Protein AF-K1ZJH2-F1 (afdb_monomer_lite)

Foldseek 3Di:
DFALEKEAEDAPPDDPDPDDVQFKDKDFPVCLVSQPDPWYKYWYFHDVVVVGDQWTWKIWTFDDRWDADPVDNRMTMTTTDPIWTQPATHHCADPVRHGLQPPPPFDDPVDSMTTGGPVSVVQRCQVSQTWAFFDEDPLLVVCVVPPDQPDLVSLVVLLVLVLVQLLFPDKDKDWAQDVPDDHDPLVPDPCSVDNDRDIDIKTLGQWDDPCCCRVQQSYFFDCPQQVQVVVLVVVCVVCVVVVNVVVSVVVLVVVCVVSVNDDRDNHTSCSVVSVVRNDQKDWDWWWHQVDQKIKTKIDGNVQCVDDDPDDDDSRNDIITIHIDGDPDDSPPRSTID

Radius of gyration: 23.6 Å; chains: 1; bounding box: 59×54×65 Å

pLDDT: mean 83.63, std 11.99, range [44.41, 97.31]

Secondary structure (DSSP, 8-state):
---EEEEEE--SS--SS---TTTEEEEEGGGGGGGSSSSEEEEEEE-GGGT--SEEEEEEEE-SPPEEPSS-TTEEEEE-EEEEEEEEEEESB-TTS-BTTTTSTT--TT-SEEEE-HHHHHHHHHHTTEEEE----TTHHHHHHH-----HHHHHHHHHHHHHHTT-S-EEEEEE--TTSPPPPGGG-S-TTS-S-EEEEEE-S----HHHIIIIITSTT-TTTHHHHHHHHHHHHHHHHTT-HHHHHHHHHHHHHHTTTPPP---SSTHHHHHHHH-SEEEEEEB-TT-SSEEEEEEETHHHH---SS---GGGSEEEEEEES-SS--GGGT-B-

Structure (mmCIF, N/CA/C/O backbone):
data_AF-K1ZJH2-F1
#
_entry.id   AF-K1ZJH2-F1
#
loop_
_atom_site.group_PDB
_atom_site.id
_atom_site.type_symbol
_atom_site.label_atom_id
_atom_site.label_alt_id
_atom_site.label_comp_id
_atom_site.label_asym_id
_atom_site.label_entity_id
_atom_site.label_seq_id
_atom_site.pdbx_PDB_ins_code
_atom_site.Cartn_x
_atom_site.Cartn_y
_atom_site.Cartn_z
_atom_site.occupancy
_atom_site.B_iso_or_equiv
_atom_site.auth_seq_id
_atom_site.auth_comp_id
_atom_site.auth_asym_id
_atom_site.auth_atom_id
_atom_site.pdbx_PDB_model_num
ATOM 1 N N . MET A 1 1 ? 2.493 16.138 -1.697 1.00 48.88 1 MET A N 1
ATOM 2 C CA . MET A 1 1 ? 3.735 16.604 -2.359 1.00 48.88 1 MET A CA 1
ATOM 3 C C . MET A 1 1 ? 3.940 15.775 -3.616 1.00 48.88 1 MET A C 1
ATOM 5 O O . MET A 1 1 ? 3.634 14.591 -3.584 1.00 48.88 1 MET A O 1
ATOM 9 N N . GLN A 1 2 ? 4.402 16.369 -4.715 1.00 69.62 2 GLN A N 1
ATOM 10 C CA . GLN A 1 2 ? 4.692 15.622 -5.943 1.00 69.62 2 GLN A CA 1
ATOM 11 C C . GLN A 1 2 ? 6.003 14.841 -5.748 1.00 69.62 2 GLN A C 1
ATOM 13 O O . GLN A 1 2 ? 7.045 15.455 -5.527 1.00 69.62 2 GLN A O 1
ATOM 18 N N . ARG A 1 3 ? 5.946 13.501 -5.757 1.00 86.44 3 ARG A N 1
ATOM 19 C CA . ARG A 1 3 ? 7.141 12.645 -5.629 1.00 86.44 3 ARG A CA 1
ATOM 20 C C . ARG A 1 3 ? 7.994 12.747 -6.898 1.00 86.44 3 ARG A C 1
ATOM 22 O O . ARG A 1 3 ? 7.449 12.766 -8.002 1.00 86.44 3 ARG A O 1
ATOM 29 N N . ASN A 1 4 ? 9.319 12.810 -6.746 1.00 90.44 4 ASN A N 1
ATOM 30 C CA . ASN A 1 4 ? 10.244 12.780 -7.879 1.00 90.44 4 ASN A CA 1
ATOM 31 C C . ASN A 1 4 ? 10.495 11.320 -8.283 1.00 90.44 4 ASN A C 1
ATOM 33 O O . ASN A 1 4 ? 11.302 10.633 -7.658 1.00 90.44 4 ASN A O 1
ATOM 37 N N . CYS A 1 5 ? 9.755 10.847 -9.286 1.00 94.00 5 CYS A N 1
ATOM 38 C CA . CYS A 1 5 ? 9.767 9.455 -9.726 1.00 94.00 5 CYS A CA 1
ATOM 39 C C . CYS A 1 5 ? 10.424 9.317 -11.104 1.00 94.00 5 CYS A C 1
ATOM 41 O O . CYS A 1 5 ? 10.034 10.005 -12.055 1.00 94.00 5 CYS A O 1
ATOM 43 N N . LEU A 1 6 ? 11.402 8.417 -11.211 1.00 95.12 6 LEU A N 1
ATOM 44 C CA . LEU A 1 6 ? 12.179 8.187 -12.427 1.00 95.12 6 LEU A CA 1
ATOM 45 C C . LEU A 1 6 ? 12.067 6.742 -12.930 1.00 95.12 6 LEU A C 1
ATOM 47 O O . LEU A 1 6 ? 11.860 5.804 -12.165 1.00 95.12 6 LEU A O 1
ATOM 51 N N . VAL A 1 7 ? 12.283 6.560 -14.227 1.00 95.81 7 VAL A N 1
ATOM 52 C CA . VAL A 1 7 ? 12.663 5.279 -14.823 1.00 95.81 7 VAL A CA 1
ATOM 53 C C . VAL A 1 7 ? 14.127 5.362 -15.214 1.00 95.81 7 VAL A C 1
ATOM 55 O O . VAL A 1 7 ? 14.519 6.287 -15.932 1.00 95.81 7 VAL A O 1
ATOM 58 N N . LEU A 1 8 ? 14.917 4.400 -14.743 1.00 94.50 8 LEU A N 1
ATOM 59 C CA . LEU A 1 8 ? 16.335 4.264 -15.059 1.00 94.50 8 LEU A CA 1
ATOM 60 C C . LEU A 1 8 ? 16.514 3.078 -16.002 1.00 94.50 8 LEU A C 1
ATOM 62 O O . LEU A 1 8 ? 16.127 1.954 -15.694 1.00 94.50 8 LEU A O 1
ATOM 66 N N . THR A 1 9 ? 17.072 3.328 -17.177 1.00 92.69 9 THR A N 1
ATOM 67 C CA . THR A 1 9 ? 17.339 2.271 -18.155 1.00 92.69 9 THR A CA 1
ATOM 68 C C . THR A 1 9 ? 18.609 1.545 -17.750 1.00 92.69 9 THR A C 1
ATOM 70 O O . THR A 1 9 ? 19.644 2.193 -17.612 1.00 92.69 9 THR A O 1
ATOM 73 N N . GLN A 1 10 ? 18.513 0.232 -17.558 1.00 88.31 10 GLN A N 1
ATOM 74 C CA . GLN A 1 10 ? 19.593 -0.626 -17.086 1.00 88.31 10 GLN A CA 1
ATOM 75 C C . GLN A 1 10 ? 19.411 -2.030 -17.664 1.00 88.31 10 GLN A C 1
ATOM 77 O O . GLN A 1 10 ? 18.399 -2.674 -17.401 1.00 88.31 10 GLN A O 1
ATOM 82 N N . SER A 1 11 ? 20.394 -2.522 -18.416 1.00 82.50 11 SER A N 1
ATOM 83 C CA . SER A 1 11 ? 20.392 -3.910 -18.894 1.00 82.50 11 SER A CA 1
ATOM 84 C C . SER A 1 11 ? 20.713 -4.876 -17.751 1.00 82.50 11 SER A C 1
ATOM 86 O O . SER A 1 11 ? 21.608 -4.593 -16.949 1.00 82.50 11 SER A O 1
ATOM 88 N N . ARG A 1 12 ? 20.036 -6.031 -17.702 1.00 74.38 12 ARG A N 1
ATOM 89 C CA . ARG A 1 12 ? 20.306 -7.078 -16.693 1.00 74.38 12 ARG A CA 1
ATOM 90 C C . ARG A 1 12 ? 21.543 -7.926 -16.994 1.00 74.38 12 ARG A C 1
ATOM 92 O O . ARG A 1 12 ? 22.237 -8.309 -16.060 1.00 74.38 12 ARG A O 1
ATOM 99 N N . GLU A 1 13 ? 21.820 -8.198 -18.269 1.00 59.91 13 GLU A N 1
ATOM 100 C CA . GLU A 1 13 ? 22.864 -9.159 -18.666 1.00 59.91 13 GLU A CA 1
ATOM 101 C C . GLU A 1 13 ? 24.062 -8.535 -19.398 1.00 59.91 13 GLU A C 1
ATOM 103 O O . GLU A 1 13 ? 25.106 -9.168 -19.474 1.00 59.91 13 GLU A O 1
ATOM 108 N N . ASN A 1 14 ? 23.965 -7.291 -19.884 1.00 51.06 14 ASN A N 1
ATOM 109 C CA . ASN A 1 14 ? 25.056 -6.604 -20.590 1.00 51.06 14 ASN A CA 1
ATOM 110 C C . ASN A 1 14 ? 24.967 -5.084 -20.409 1.00 51.06 14 ASN A C 1
ATOM 112 O O . ASN A 1 14 ? 24.236 -4.401 -21.130 1.00 51.06 14 ASN A O 1
ATOM 116 N N . SER A 1 15 ? 25.714 -4.546 -19.448 1.00 51.91 15 SER A N 1
ATOM 117 C CA . SER A 1 15 ? 25.912 -3.103 -19.310 1.00 51.91 15 SER A CA 1
ATOM 118 C C . SER A 1 15 ? 27.305 -2.732 -19.820 1.00 51.91 15 SER A C 1
ATOM 120 O O . SER A 1 15 ? 28.298 -3.222 -19.292 1.00 51.91 15 SER A O 1
ATOM 122 N N . GLU A 1 16 ? 27.391 -1.853 -20.827 1.00 45.62 16 GLU A N 1
ATOM 123 C CA . GLU A 1 16 ? 28.655 -1.201 -21.231 1.00 45.62 16 GLU A CA 1
ATOM 124 C C . GLU A 1 16 ? 29.164 -0.212 -20.163 1.00 45.62 16 GLU A C 1
ATOM 126 O O . GLU A 1 16 ? 30.312 0.230 -20.197 1.00 45.62 16 GLU A O 1
ATOM 131 N N . TYR A 1 17 ? 28.312 0.122 -19.192 1.00 51.3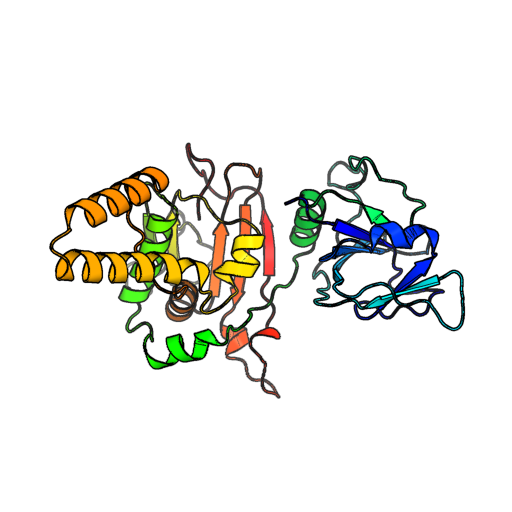4 17 TYR A N 1
ATOM 132 C CA . TYR A 1 17 ? 28.621 0.978 -18.059 1.00 51.34 17 TYR A CA 1
ATOM 133 C C . TYR A 1 17 ? 28.935 0.158 -16.808 1.00 51.34 17 TYR A C 1
ATOM 135 O O . TYR A 1 17 ? 28.421 -0.946 -16.621 1.00 51.34 17 TYR A O 1
ATOM 143 N N . ASN A 1 18 ? 29.759 0.727 -15.925 1.00 52.59 18 ASN A N 1
ATOM 144 C CA . ASN A 1 18 ? 30.205 0.121 -14.668 1.00 52.59 18 ASN A CA 1
ATOM 145 C C . ASN A 1 18 ? 29.098 0.168 -13.589 1.00 52.59 18 ASN A C 1
ATOM 147 O O . ASN A 1 18 ? 29.313 0.635 -12.469 1.00 52.59 18 ASN A O 1
ATOM 151 N N . ASP A 1 19 ? 27.893 -0.249 -13.971 1.00 59.72 19 ASP A N 1
ATOM 152 C CA . ASP A 1 19 ? 26.688 -0.213 -13.160 1.00 59.72 19 ASP A CA 1
ATOM 153 C C . ASP A 1 19 ? 26.592 -1.473 -12.313 1.00 59.72 19 ASP A C 1
ATOM 155 O O . ASP A 1 19 ? 26.525 -2.600 -12.805 1.00 59.72 19 ASP A O 1
ATOM 159 N N . PHE A 1 20 ? 26.551 -1.266 -11.003 1.00 70.50 20 PHE A N 1
ATOM 160 C CA . PHE A 1 20 ? 26.239 -2.319 -10.054 1.00 70.50 20 PHE A CA 1
ATOM 161 C C . PHE A 1 20 ? 24.763 -2.190 -9.719 1.00 70.50 20 PHE A C 1
ATOM 163 O O . PHE A 1 20 ? 24.390 -1.328 -8.918 1.00 70.50 20 PHE A O 1
ATOM 170 N N . VAL A 1 21 ? 23.934 -3.038 -10.338 1.00 80.56 21 VAL A N 1
ATOM 171 C CA . VAL A 1 21 ? 22.486 -3.074 -10.095 1.00 80.56 21 VAL A CA 1
ATOM 172 C C . VAL A 1 21 ? 22.221 -3.058 -8.589 1.00 80.56 21 VAL A C 1
ATOM 174 O O . VAL A 1 21 ? 22.746 -3.871 -7.829 1.00 80.56 21 VAL A O 1
ATOM 177 N N . GLY A 1 22 ? 21.430 -2.078 -8.158 1.00 81.25 22 GLY A N 1
ATOM 178 C CA . GLY A 1 22 ? 21.075 -1.885 -6.753 1.00 81.25 22 GLY A CA 1
ATOM 179 C C . GLY A 1 22 ? 22.123 -1.196 -5.871 1.00 81.25 22 GLY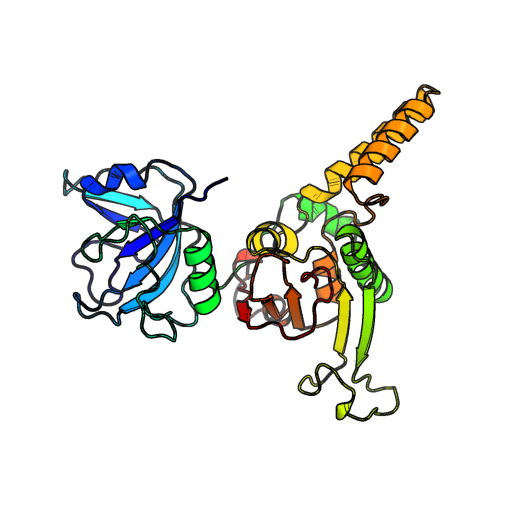 A C 1
ATOM 180 O O . GLY A 1 22 ? 21.860 -1.045 -4.683 1.00 81.25 22 GLY A O 1
ATOM 181 N N . ARG A 1 23 ? 23.273 -0.760 -6.410 1.00 86.38 23 ARG A N 1
ATOM 182 C CA . ARG A 1 23 ? 24.317 -0.027 -5.658 1.00 86.38 23 ARG A CA 1
ATOM 183 C C . ARG A 1 23 ? 24.677 1.315 -6.285 1.00 86.38 23 ARG A C 1
ATOM 185 O O . ARG A 1 23 ? 24.672 2.324 -5.591 1.00 86.38 23 ARG A O 1
ATOM 192 N N . PHE A 1 24 ? 24.960 1.344 -7.584 1.00 88.50 24 PHE A N 1
ATOM 193 C CA . PHE A 1 24 ? 25.302 2.573 -8.299 1.00 88.50 24 PHE A CA 1
ATOM 194 C C . PHE A 1 24 ? 24.612 2.607 -9.653 1.00 88.50 24 PHE A C 1
ATOM 196 O O . PHE A 1 24 ? 24.476 1.570 -10.298 1.00 88.50 24 PHE A O 1
ATOM 203 N N . TYR A 1 25 ? 24.213 3.805 -10.069 1.00 91.06 25 TYR A N 1
ATOM 204 C CA . TYR A 1 25 ? 23.715 4.065 -11.414 1.00 91.06 25 TYR A CA 1
ATOM 205 C C . TYR A 1 25 ? 24.540 5.167 -12.074 1.00 91.06 25 TYR A C 1
ATOM 207 O O . TYR A 1 25 ? 24.686 6.258 -11.513 1.00 91.06 25 TYR A O 1
ATOM 215 N N . HIS A 1 26 ? 25.080 4.875 -13.250 1.00 90.75 26 HIS A N 1
ATOM 216 C CA . HIS A 1 26 ? 25.903 5.757 -14.058 1.00 90.75 26 HIS A CA 1
ATOM 217 C C . HIS A 1 26 ? 25.078 6.426 -15.156 1.00 90.75 26 HIS A C 1
ATOM 219 O O . HIS A 1 26 ? 24.284 5.786 -15.843 1.00 90.75 26 HIS A O 1
ATOM 225 N N . PHE A 1 27 ? 25.261 7.731 -15.354 1.00 91.31 27 PHE A N 1
ATOM 226 C CA . PHE A 1 27 ? 24.508 8.459 -16.371 1.00 91.31 27 PHE A CA 1
ATOM 227 C C . PHE A 1 27 ? 25.258 9.682 -16.929 1.00 91.31 27 PHE A C 1
ATOM 229 O O . PHE A 1 27 ? 26.057 10.298 -16.220 1.00 91.31 27 PHE A O 1
ATOM 236 N N . PRO A 1 28 ? 24.974 10.082 -18.186 1.00 91.56 28 PRO A N 1
ATOM 237 C CA . PRO A 1 28 ? 25.542 11.290 -18.786 1.00 91.56 28 PRO A CA 1
ATOM 238 C C . PRO A 1 28 ? 25.073 12.594 -18.122 1.00 91.56 28 PRO A C 1
ATOM 240 O O . PRO A 1 28 ? 23.916 12.716 -17.704 1.00 91.56 28 PRO A O 1
ATOM 243 N N . ASP A 1 29 ? 25.936 13.608 -18.128 1.00 91.31 29 ASP A N 1
ATOM 244 C CA . ASP A 1 29 ? 25.732 14.949 -17.560 1.00 91.31 29 ASP A CA 1
ATOM 245 C C . ASP A 1 29 ? 24.379 15.602 -17.892 1.00 91.31 29 ASP A C 1
ATOM 247 O O . ASP A 1 29 ? 23.770 16.241 -17.033 1.00 91.31 29 ASP A O 1
ATOM 251 N N . LYS A 1 30 ? 23.846 15.381 -19.097 1.00 92.25 30 LYS A N 1
ATOM 252 C CA . LYS A 1 30 ? 22.558 15.920 -19.551 1.00 92.25 30 LYS A CA 1
ATOM 253 C C . LYS A 1 30 ? 21.382 15.560 -18.637 1.00 92.25 30 LYS A C 1
ATOM 255 O O . LYS A 1 30 ? 20.380 16.274 -18.631 1.00 92.25 30 LYS A O 1
ATOM 260 N N . TYR A 1 31 ? 21.479 14.481 -17.854 1.00 92.44 31 TYR A N 1
ATOM 261 C CA . TYR A 1 31 ? 20.429 14.071 -16.916 1.00 92.44 31 TYR A CA 1
ATOM 262 C C . TYR A 1 31 ? 20.613 14.609 -15.496 1.00 92.44 31 TYR A C 1
ATOM 264 O O . TYR A 1 31 ? 19.703 14.447 -14.683 1.00 92.44 31 TYR A O 1
ATOM 272 N N . ILE A 1 32 ? 21.713 15.305 -15.184 1.00 90.62 32 ILE A N 1
ATOM 273 C CA . ILE A 1 32 ? 22.016 15.788 -13.825 1.00 90.62 32 ILE A CA 1
ATOM 274 C C . ILE A 1 32 ? 20.873 16.604 -13.211 1.00 90.62 32 ILE A C 1
ATOM 276 O O . ILE A 1 32 ? 20.610 16.515 -12.016 1.00 90.62 32 ILE A O 1
ATOM 280 N N . GLY A 1 33 ? 20.136 17.364 -14.030 1.00 89.06 33 GLY A N 1
ATOM 281 C CA . GLY A 1 33 ? 18.986 18.151 -13.584 1.00 89.06 33 GLY A CA 1
ATOM 282 C C . GLY A 1 33 ? 17.834 17.315 -13.015 1.00 89.06 33 GLY A C 1
ATOM 283 O O . GLY A 1 33 ? 17.079 17.821 -12.188 1.00 89.06 33 GLY A O 1
ATOM 284 N N . GLN A 1 34 ? 17.700 16.046 -13.413 1.00 89.69 34 GLN A N 1
ATOM 285 C CA . GLN A 1 34 ? 16.668 15.139 -12.897 1.00 89.69 34 GLN A CA 1
ATOM 286 C C . GLN A 1 34 ? 17.015 14.587 -11.503 1.00 89.69 34 GLN A C 1
ATOM 288 O O . GLN A 1 34 ? 16.107 14.212 -10.762 1.00 89.69 34 GLN A O 1
ATOM 293 N N . PHE A 1 35 ? 18.297 14.631 -11.118 1.00 89.56 35 PHE A N 1
ATOM 294 C CA . PHE A 1 35 ? 18.808 14.108 -9.849 1.00 89.56 35 PHE A CA 1
ATOM 295 C C . PHE A 1 35 ? 19.008 15.168 -8.748 1.00 89.56 35 PHE A C 1
ATOM 297 O O . PHE A 1 35 ? 19.613 14.884 -7.722 1.00 89.56 35 PHE A O 1
ATOM 304 N N . LYS A 1 36 ? 18.516 16.401 -8.936 1.00 81.50 36 LYS A N 1
ATOM 305 C CA . LYS A 1 36 ? 18.709 17.503 -7.968 1.00 81.50 36 LYS A CA 1
ATOM 306 C C . LYS A 1 36 ? 17.703 17.535 -6.811 1.00 81.50 36 LYS A C 1
ATOM 308 O O . LYS A 1 36 ? 17.970 18.191 -5.811 1.00 81.50 36 LYS A O 1
ATOM 313 N N . ASN A 1 37 ? 16.550 16.882 -6.955 1.00 78.00 37 ASN A N 1
ATOM 314 C CA . ASN A 1 37 ? 15.442 16.988 -6.002 1.00 78.00 37 ASN A CA 1
ATOM 315 C C . ASN A 1 37 ? 15.255 15.669 -5.254 1.00 78.00 37 ASN A C 1
ATOM 317 O O . ASN A 1 37 ? 14.647 14.744 -5.792 1.00 78.00 37 ASN A O 1
ATOM 321 N N . GLU A 1 38 ? 15.766 15.604 -4.028 1.00 76.88 38 GLU A N 1
ATOM 322 C CA . GLU A 1 38 ? 15.658 14.443 -3.147 1.00 76.88 38 GLU A CA 1
ATOM 323 C C . GLU A 1 38 ? 14.428 14.510 -2.224 1.00 76.88 38 GLU A C 1
ATOM 325 O O . GLU A 1 38 ? 13.983 15.605 -1.865 1.00 76.88 38 GLU A O 1
ATOM 330 N N . PRO A 1 39 ? 13.898 13.355 -1.779 1.00 84.94 39 PRO A N 1
ATOM 331 C CA . PRO A 1 39 ? 14.286 12.001 -2.182 1.00 84.94 39 PRO A CA 1
ATOM 332 C C . PRO A 1 39 ? 13.763 11.645 -3.581 1.00 84.94 39 PRO A C 1
ATOM 334 O O . PRO A 1 39 ? 12.676 12.067 -3.978 1.00 84.94 39 PRO A O 1
ATOM 337 N N . ILE A 1 40 ? 14.535 10.840 -4.311 1.00 93.19 40 ILE A N 1
ATOM 338 C CA . ILE A 1 40 ? 14.151 10.323 -5.629 1.00 93.19 40 ILE A CA 1
ATOM 339 C C . ILE A 1 40 ? 13.770 8.863 -5.482 1.00 93.19 40 ILE A C 1
ATOM 341 O O . ILE A 1 40 ? 14.483 8.090 -4.842 1.00 93.19 40 ILE A O 1
ATOM 345 N N . GLU A 1 41 ? 12.665 8.489 -6.106 1.00 95.06 41 GLU A N 1
ATOM 346 C CA . GLU A 1 41 ? 12.250 7.103 -6.259 1.00 95.06 41 GLU A CA 1
ATOM 347 C C . GLU A 1 41 ? 12.406 6.698 -7.716 1.00 95.06 41 GLU A C 1
ATOM 349 O O . GLU A 1 41 ? 12.164 7.505 -8.616 1.00 95.06 41 GLU A O 1
ATOM 354 N N . PHE A 1 42 ? 12.795 5.456 -7.970 1.00 95.88 42 PHE A N 1
ATOM 355 C CA . PHE A 1 42 ? 12.918 4.987 -9.337 1.00 95.88 42 PHE A CA 1
ATOM 356 C C . PHE A 1 42 ? 12.524 3.528 -9.511 1.00 95.88 42 PHE A C 1
ATOM 358 O O . PHE A 1 42 ? 12.509 2.753 -8.554 1.00 95.88 42 PHE A O 1
ATOM 365 N N . ILE A 1 43 ? 12.252 3.170 -10.763 1.00 96.69 43 ILE A N 1
ATOM 366 C CA . ILE A 1 43 ? 12.177 1.788 -11.233 1.00 96.69 43 ILE A CA 1
ATOM 367 C C . ILE A 1 43 ? 13.213 1.554 -12.330 1.00 96.69 43 ILE A C 1
ATOM 369 O O . ILE A 1 43 ? 13.449 2.430 -13.167 1.00 96.69 43 ILE A O 1
ATOM 373 N N . TYR A 1 44 ? 13.847 0.385 -12.326 1.00 95.75 44 TYR A N 1
ATOM 374 C CA . TYR A 1 44 ? 14.708 -0.015 -13.432 1.00 95.75 44 TYR A CA 1
ATOM 375 C C . TYR A 1 44 ? 13.891 -0.557 -14.596 1.00 95.75 44 TYR A C 1
ATOM 377 O O . TYR A 1 44 ? 12.896 -1.246 -14.383 1.00 95.75 44 TYR A O 1
ATOM 385 N N . TYR A 1 45 ? 14.353 -0.281 -15.812 1.00 94.88 45 TYR A N 1
ATOM 386 C CA . TYR A 1 45 ? 13.810 -0.793 -17.064 1.00 94.88 45 TYR A CA 1
ATOM 387 C C . TYR A 1 45 ? 14.909 -1.461 -17.895 1.00 94.88 45 TYR A C 1
ATOM 389 O O . TYR A 1 45 ? 15.913 -0.819 -18.206 1.00 94.88 45 TYR A O 1
ATOM 397 N N . ASP A 1 46 ? 14.683 -2.714 -18.284 1.00 92.38 46 ASP A N 1
ATOM 398 C CA . ASP A 1 46 ? 15.550 -3.525 -19.139 1.00 92.38 46 ASP A CA 1
ATOM 399 C C . ASP A 1 46 ? 15.107 -3.404 -20.611 1.00 92.38 46 ASP A C 1
ATOM 401 O O . ASP A 1 46 ? 14.063 -3.950 -20.989 1.00 92.38 46 ASP A O 1
ATOM 405 N N . PRO A 1 47 ? 15.825 -2.641 -21.456 1.00 89.44 47 PRO A N 1
ATOM 406 C CA . PRO A 1 47 ? 15.345 -2.264 -22.781 1.00 89.44 47 PRO A CA 1
ATOM 407 C C . PRO A 1 47 ? 15.542 -3.363 -23.835 1.00 89.44 47 PRO A C 1
ATOM 409 O O . PRO A 1 47 ? 16.641 -3.879 -24.023 1.00 89.44 47 PRO A O 1
ATOM 412 N N . ILE A 1 48 ? 14.517 -3.584 -24.669 1.00 85.25 48 ILE A N 1
ATOM 413 C CA . ILE A 1 48 ? 14.581 -4.519 -25.816 1.00 85.25 48 ILE A CA 1
ATOM 414 C C . ILE A 1 48 ? 15.736 -4.193 -26.773 1.00 85.25 48 ILE A C 1
ATOM 416 O O . ILE A 1 48 ? 16.411 -5.079 -27.288 1.00 85.25 48 ILE A O 1
ATOM 420 N N . LYS A 1 49 ? 15.993 -2.900 -27.009 1.00 76.75 49 LYS A N 1
ATOM 421 C CA . LYS A 1 49 ? 17.017 -2.441 -27.963 1.00 76.75 49 LYS A CA 1
ATOM 422 C C . LYS A 1 49 ? 18.443 -2.844 -27.582 1.00 76.75 49 LYS A C 1
ATOM 424 O O . LYS A 1 49 ? 19.285 -2.896 -28.469 1.00 76.75 49 LYS A O 1
ATOM 429 N N . SER A 1 50 ? 18.692 -3.126 -26.306 1.00 71.12 50 SER A N 1
ATOM 430 C CA . SER A 1 50 ? 19.995 -3.578 -25.808 1.00 71.12 50 SER A CA 1
ATOM 431 C C . SER A 1 50 ? 20.041 -5.097 -25.601 1.00 71.12 50 SER A C 1
ATOM 433 O O . SER A 1 50 ? 20.901 -5.585 -24.878 1.00 71.12 50 SER A O 1
ATOM 435 N N . GLY A 1 51 ? 19.102 -5.842 -26.203 1.00 71.19 51 GLY A N 1
ATOM 436 C CA . GLY A 1 51 ? 18.966 -7.291 -26.030 1.00 71.19 51 GLY A CA 1
ATOM 437 C C . GLY A 1 51 ? 18.179 -7.715 -24.786 1.00 71.19 51 GLY A C 1
ATOM 438 O O . GLY A 1 51 ? 18.139 -8.903 -24.490 1.00 71.19 51 GLY A O 1
ATOM 439 N N . GLY A 1 52 ? 17.565 -6.770 -24.064 1.00 78.44 52 GLY A N 1
ATOM 440 C CA . GLY A 1 52 ? 16.742 -7.041 -22.884 1.00 78.44 52 GLY A CA 1
ATOM 441 C C . GLY A 1 52 ? 15.314 -7.493 -23.209 1.00 78.44 52 GLY A C 1
ATOM 442 O O . GLY A 1 52 ? 14.891 -7.545 -24.364 1.00 78.44 52 GLY A O 1
ATOM 443 N N . GLU A 1 53 ? 14.526 -7.771 -22.171 1.00 85.75 53 GLU A N 1
ATOM 444 C CA . GLU A 1 53 ? 13.166 -8.325 -22.330 1.00 85.75 53 GLU A CA 1
ATOM 445 C C . GLU A 1 53 ? 12.063 -7.256 -22.440 1.00 85.75 53 GLU A C 1
ATOM 447 O O . GLU A 1 53 ? 10.900 -7.578 -22.676 1.00 85.75 53 GLU A O 1
ATOM 452 N N . GLY A 1 54 ? 12.394 -5.970 -22.280 1.00 92.12 54 GLY A N 1
ATOM 453 C CA . GLY A 1 54 ? 11.386 -4.909 -22.236 1.00 92.12 54 GLY A CA 1
ATOM 454 C C . GLY A 1 54 ? 10.580 -4.944 -20.943 1.00 92.12 54 GLY A C 1
ATOM 455 O O . GLY A 1 54 ? 9.355 -4.844 -20.967 1.00 92.12 54 GLY A O 1
ATOM 456 N N . VAL A 1 55 ? 11.250 -5.096 -19.804 1.00 94.75 55 VAL A N 1
ATOM 457 C CA . VAL A 1 55 ? 10.586 -5.269 -18.506 1.00 94.75 55 VAL A CA 1
ATOM 458 C C . VAL A 1 55 ? 11.120 -4.303 -17.462 1.00 94.75 55 VAL A C 1
ATOM 460 O O . VAL A 1 55 ? 12.301 -3.961 -17.452 1.00 94.75 55 VAL A O 1
ATOM 463 N N . TYR A 1 56 ? 10.254 -3.870 -16.554 1.00 96.25 56 TYR A N 1
ATOM 464 C CA . TYR A 1 56 ? 10.666 -3.280 -15.290 1.00 96.25 56 TYR A CA 1
ATOM 465 C C . TYR A 1 56 ? 11.002 -4.393 -14.304 1.00 96.25 56 TYR A C 1
ATOM 467 O O . TYR A 1 56 ? 10.275 -5.381 -14.234 1.00 96.25 56 TYR A O 1
ATOM 475 N N . PHE A 1 57 ? 12.083 -4.257 -13.539 1.00 94.62 57 PHE A N 1
ATOM 476 C CA . PHE A 1 57 ? 12.589 -5.386 -12.739 1.00 94.62 57 PHE A CA 1
ATOM 477 C C . PHE A 1 57 ? 12.999 -5.042 -11.306 1.00 94.62 57 PHE A C 1
ATOM 479 O O . PHE A 1 57 ? 13.423 -5.919 -10.553 1.00 94.62 57 PHE A O 1
ATOM 486 N N . GLY A 1 58 ? 12.877 -3.786 -10.893 1.00 94.06 58 GLY A N 1
ATOM 487 C CA . GLY A 1 58 ? 13.182 -3.418 -9.521 1.00 94.06 58 GLY A CA 1
ATOM 488 C C . GLY A 1 58 ? 12.889 -1.964 -9.224 1.00 94.06 58 GLY A C 1
ATOM 489 O O . GLY A 1 58 ? 12.832 -1.130 -10.123 1.00 94.06 58 GLY A O 1
ATOM 490 N N . TYR A 1 59 ? 12.733 -1.682 -7.940 1.00 95.88 59 TYR A N 1
ATOM 491 C CA . TYR A 1 59 ? 12.520 -0.362 -7.370 1.00 95.88 59 TYR A CA 1
ATOM 492 C C . TYR A 1 59 ? 13.736 0.059 -6.548 1.00 95.88 59 TYR A C 1
ATOM 494 O O . TYR A 1 59 ? 14.384 -0.781 -5.930 1.00 95.88 59 TYR A O 1
ATOM 502 N N . GLY A 1 60 ? 14.021 1.354 -6.470 1.00 94.19 60 GLY A N 1
ATOM 503 C CA . GLY A 1 60 ? 15.035 1.877 -5.562 1.00 94.19 60 GLY A CA 1
ATOM 504 C C . GLY A 1 60 ? 14.833 3.345 -5.219 1.00 94.19 60 GLY A C 1
ATOM 505 O O . GLY A 1 60 ? 13.925 4.016 -5.718 1.00 94.19 60 GLY A O 1
ATOM 506 N N . LYS A 1 61 ? 15.698 3.846 -4.338 1.00 93.69 61 LYS A N 1
ATOM 507 C CA . LYS A 1 61 ? 15.735 5.248 -3.924 1.00 93.69 61 LYS A CA 1
ATOM 508 C C . LYS A 1 61 ? 17.122 5.836 -4.115 1.00 93.69 61 LYS A C 1
ATOM 510 O O . LYS A 1 61 ? 18.122 5.128 -4.048 1.00 93.69 61 LYS A O 1
ATOM 515 N N . ILE A 1 62 ? 17.172 7.149 -4.300 1.00 92.94 62 ILE A N 1
ATOM 516 C CA . ILE A 1 62 ? 18.408 7.933 -4.314 1.00 92.94 62 ILE A CA 1
ATOM 517 C C . ILE A 1 62 ? 18.241 9.084 -3.315 1.00 92.94 62 ILE A C 1
ATOM 519 O O . ILE A 1 62 ? 17.214 9.771 -3.298 1.00 92.94 62 ILE A O 1
ATOM 523 N N . LYS A 1 63 ? 19.244 9.242 -2.448 1.00 84.50 63 LYS A N 1
ATOM 524 C CA . LYS A 1 63 ? 19.317 10.246 -1.365 1.00 84.50 63 LYS A CA 1
ATOM 525 C C . LYS A 1 63 ? 20.645 11.006 -1.327 1.00 84.50 63 LYS A C 1
ATOM 527 O O . LYS A 1 63 ? 20.882 11.755 -0.388 1.00 84.50 63 LYS A O 1
ATOM 532 N N . ALA A 1 64 ? 21.548 10.706 -2.249 1.00 80.94 64 ALA A N 1
ATOM 533 C CA . ALA A 1 64 ? 22.823 11.384 -2.329 1.00 80.94 64 ALA A CA 1
ATOM 534 C C . ALA A 1 64 ? 22.903 12.120 -3.660 1.00 80.94 64 ALA A C 1
ATOM 536 O O . ALA A 1 64 ? 22.502 11.591 -4.705 1.00 80.94 64 ALA A O 1
ATOM 537 N N . LEU A 1 65 ? 23.483 13.318 -3.609 1.00 85.88 65 LEU A N 1
ATOM 538 C CA . LEU A 1 65 ? 23.746 14.105 -4.799 1.00 85.88 65 LEU A CA 1
ATOM 539 C C . LEU A 1 65 ? 24.665 13.331 -5.757 1.00 85.88 65 LEU A C 1
ATOM 541 O O . LEU A 1 65 ? 25.587 12.641 -5.306 1.00 85.88 65 LEU A O 1
ATOM 545 N N . PRO A 1 66 ? 24.469 13.480 -7.080 1.00 89.62 66 PRO A N 1
ATOM 546 C CA . PRO A 1 66 ? 25.336 12.854 -8.063 1.00 89.62 66 PRO A CA 1
ATOM 547 C C . PRO A 1 66 ? 26.810 13.200 -7.853 1.00 89.62 66 PRO A C 1
ATOM 549 O O . PRO A 1 66 ? 27.184 14.370 -7.747 1.00 89.62 66 PRO A O 1
ATOM 552 N N . THR A 1 67 ? 27.660 12.180 -7.866 1.00 90.31 67 THR A N 1
ATOM 553 C CA . THR A 1 67 ? 29.116 12.323 -7.830 1.00 90.31 67 THR A CA 1
ATOM 554 C C . THR A 1 67 ? 29.661 12.248 -9.247 1.00 90.31 67 THR A C 1
ATOM 556 O O . THR A 1 67 ? 29.309 11.349 -10.002 1.00 90.31 67 THR A O 1
ATOM 559 N N . LYS A 1 68 ? 30.519 13.194 -9.630 1.00 91.06 68 LYS A N 1
ATOM 560 C CA . LYS A 1 68 ? 31.125 13.213 -10.966 1.00 91.06 68 LYS A CA 1
ATOM 561 C C . LYS A 1 68 ? 32.070 12.022 -11.153 1.00 91.06 68 LYS A C 1
ATOM 563 O O . LYS A 1 68 ? 32.863 11.741 -10.250 1.00 91.06 68 LYS A O 1
ATOM 568 N N . ASP A 1 69 ? 32.016 11.355 -12.306 1.00 88.62 69 ASP A N 1
ATOM 569 C CA . ASP A 1 69 ? 32.977 10.298 -12.619 1.00 88.62 69 ASP A CA 1
ATOM 570 C C . ASP A 1 69 ? 34.384 10.900 -12.796 1.00 88.62 69 ASP A C 1
ATOM 572 O O . ASP A 1 69 ? 34.598 11.908 -13.474 1.00 88.62 69 ASP A O 1
ATOM 576 N N . LYS A 1 70 ? 35.360 10.287 -12.120 1.00 87.19 70 LYS A N 1
ATOM 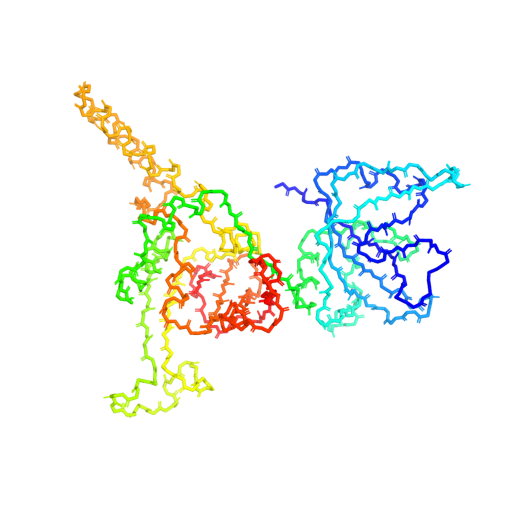577 C CA . LYS A 1 70 ? 36.773 10.672 -12.176 1.00 87.19 70 LYS A CA 1
ATOM 578 C C . LYS A 1 70 ? 37.442 10.209 -13.470 1.00 87.19 70 LYS A C 1
ATOM 580 O O . LYS A 1 70 ? 38.477 10.766 -13.824 1.00 87.19 70 LYS A O 1
ATOM 585 N N . LYS A 1 71 ? 36.899 9.179 -14.130 1.00 84.19 71 LYS A N 1
ATOM 586 C CA . LYS A 1 71 ? 37.430 8.622 -15.381 1.00 84.19 71 LYS A CA 1
ATOM 587 C C . LYS A 1 71 ? 36.790 9.272 -16.603 1.00 84.19 71 LYS A C 1
ATOM 589 O O . LYS A 1 71 ? 37.515 9.602 -17.536 1.00 84.19 71 LYS A O 1
ATOM 594 N N . ASP A 1 72 ? 35.482 9.521 -16.570 1.00 84.88 72 ASP A N 1
ATOM 595 C CA . ASP A 1 72 ? 34.768 10.247 -17.617 1.00 84.88 72 ASP A CA 1
ATOM 596 C C . ASP A 1 72 ? 34.098 11.527 -17.088 1.00 84.88 72 ASP A C 1
ATOM 598 O O . ASP A 1 72 ? 33.039 11.523 -16.467 1.00 84.88 72 ASP A O 1
ATOM 602 N N . SER A 1 73 ? 34.694 12.676 -17.411 1.00 83.69 73 SER A N 1
ATOM 603 C CA . SER A 1 73 ? 34.188 13.984 -16.981 1.00 83.69 73 SER A CA 1
ATOM 604 C C . SER A 1 73 ? 32.805 14.374 -17.533 1.00 83.69 73 SER A C 1
ATOM 606 O O . SER A 1 73 ? 32.256 15.387 -17.086 1.00 83.69 73 SER A O 1
ATOM 608 N N . SER A 1 74 ? 32.259 13.612 -18.486 1.00 89.19 74 SER A N 1
ATOM 609 C CA . SER A 1 74 ? 30.915 13.795 -19.045 1.00 89.19 74 SER A CA 1
ATOM 610 C C . SER A 1 74 ? 29.838 12.957 -18.343 1.00 89.19 74 SER A C 1
ATOM 612 O O . SER A 1 74 ? 28.664 13.053 -18.701 1.00 89.19 74 SER A O 1
ATOM 614 N N . HIS A 1 75 ? 30.204 12.181 -17.317 1.00 91.31 75 HIS A N 1
ATOM 615 C CA . HIS A 1 75 ? 29.283 11.305 -16.603 1.00 91.31 75 HIS A CA 1
ATOM 616 C C . HIS A 1 75 ? 29.306 11.491 -15.080 1.00 91.31 75 HIS A C 1
ATOM 618 O O . HIS A 1 75 ? 30.200 12.101 -14.482 1.00 91.31 75 HIS A O 1
ATOM 624 N N . TYR A 1 76 ? 28.252 10.979 -14.451 1.00 92.31 76 TYR A N 1
ATOM 625 C CA . TYR A 1 76 ? 28.006 11.025 -13.020 1.00 92.31 76 TYR A CA 1
ATOM 626 C C . TYR A 1 76 ? 27.517 9.664 -12.526 1.00 92.31 76 TYR A C 1
ATOM 628 O O . TYR A 1 76 ? 26.892 8.907 -13.264 1.00 92.31 76 TYR A O 1
ATOM 636 N N . PHE A 1 77 ? 27.755 9.395 -11.247 1.00 90.81 77 PHE A N 1
ATOM 637 C CA . PHE A 1 77 ? 27.185 8.279 -10.509 1.00 90.81 77 PHE A CA 1
ATOM 638 C C . PHE A 1 77 ? 26.229 8.786 -9.437 1.00 90.81 77 PHE A C 1
ATOM 640 O O . PHE A 1 77 ? 26.482 9.804 -8.791 1.00 90.81 77 PHE A O 1
ATOM 647 N N . VAL A 1 78 ? 25.169 8.028 -9.194 1.00 91.56 78 VAL A N 1
ATOM 648 C CA . VAL A 1 78 ? 24.344 8.143 -7.988 1.00 91.56 78 VAL A CA 1
ATOM 649 C C . VAL A 1 78 ? 24.368 6.832 -7.228 1.00 91.56 78 VAL A C 1
ATOM 651 O O . VAL A 1 78 ? 24.360 5.754 -7.824 1.00 91.56 78 VAL A O 1
ATOM 654 N N . GLU A 1 79 ? 24.404 6.935 -5.904 1.00 91.69 79 GLU A N 1
ATOM 655 C CA . GLU A 1 79 ? 24.266 5.785 -5.020 1.00 91.69 79 GLU A CA 1
ATOM 656 C C . GLU A 1 79 ? 22.790 5.402 -4.905 1.00 91.69 79 GLU A C 1
ATOM 658 O O . GLU A 1 79 ? 21.919 6.231 -4.617 1.00 91.69 79 GLU A O 1
ATOM 663 N N . VAL A 1 80 ? 22.524 4.124 -5.147 1.00 91.38 80 VAL A N 1
ATOM 664 C CA . VAL A 1 80 ? 21.210 3.518 -4.998 1.00 91.38 80 VAL A CA 1
ATOM 665 C C . VAL A 1 80 ? 21.096 2.954 -3.595 1.00 91.38 80 VAL A C 1
ATOM 667 O O . VAL A 1 80 ? 21.934 2.180 -3.142 1.00 91.38 80 VAL A O 1
ATOM 670 N N . ILE A 1 81 ? 20.003 3.304 -2.932 1.00 90.38 81 ILE A N 1
ATOM 671 C CA . ILE A 1 81 ? 19.650 2.803 -1.610 1.00 90.38 81 ILE A CA 1
ATOM 672 C C . ILE A 1 81 ? 18.258 2.165 -1.644 1.00 90.38 81 ILE A C 1
ATOM 674 O O . ILE A 1 81 ? 17.442 2.483 -2.509 1.00 90.38 81 ILE A O 1
ATOM 678 N N . ASP A 1 82 ? 17.957 1.300 -0.669 1.00 87.62 82 ASP A N 1
ATOM 679 C CA . ASP A 1 82 ? 16.631 0.661 -0.530 1.00 87.62 82 ASP A CA 1
ATOM 680 C C . ASP A 1 82 ? 16.195 -0.066 -1.823 1.00 87.62 82 ASP A C 1
ATOM 682 O O . ASP A 1 82 ? 15.023 -0.022 -2.203 1.00 87.62 82 ASP A O 1
ATOM 686 N N . TYR A 1 83 ? 17.158 -0.681 -2.528 1.00 91.44 83 TYR A N 1
ATOM 687 C CA . TYR A 1 83 ? 16.891 -1.430 -3.753 1.00 91.44 83 TYR A CA 1
ATOM 688 C C . TYR A 1 83 ? 16.086 -2.693 -3.452 1.00 91.44 83 TYR A C 1
ATOM 690 O O . TYR A 1 83 ? 16.454 -3.496 -2.595 1.00 91.44 83 TYR A O 1
ATOM 698 N N . LYS A 1 84 ? 14.994 -2.869 -4.191 1.00 91.06 84 LYS A N 1
ATOM 699 C CA . LYS A 1 84 ? 14.033 -3.958 -4.057 1.00 91.06 84 LYS A CA 1
ATOM 700 C C . LYS A 1 84 ? 13.789 -4.566 -5.436 1.00 91.06 84 LYS A C 1
ATOM 702 O O . LYS A 1 84 ? 13.066 -3.955 -6.230 1.00 91.06 84 LYS A O 1
ATOM 707 N N . PRO A 1 85 ? 14.379 -5.733 -5.750 1.00 91.62 85 PRO A N 1
ATOM 708 C CA . PRO A 1 85 ? 14.069 -6.421 -6.993 1.00 91.62 85 PRO A CA 1
ATOM 709 C C . PRO A 1 85 ? 12.598 -6.845 -6.994 1.00 91.62 85 PRO A C 1
ATOM 711 O O . PRO A 1 85 ? 12.031 -7.183 -5.949 1.00 91.62 85 PRO A O 1
ATOM 714 N N . PHE A 1 86 ? 11.983 -6.819 -8.169 1.00 93.88 86 PHE A N 1
ATOM 715 C CA . PHE A 1 86 ? 10.644 -7.359 -8.355 1.00 93.88 86 PHE A CA 1
ATOM 716 C C . PHE A 1 86 ? 10.696 -8.882 -8.318 1.00 93.88 86 PHE A C 1
ATOM 718 O O . PHE A 1 86 ? 11.647 -9.491 -8.810 1.00 93.88 86 PHE A O 1
ATOM 725 N N . VAL A 1 87 ? 9.685 -9.497 -7.703 1.00 90.31 87 VAL A N 1
ATOM 726 C CA . VAL A 1 87 ? 9.553 -10.962 -7.723 1.00 90.31 87 VAL A CA 1
ATOM 727 C C . VAL A 1 87 ? 9.178 -11.412 -9.129 1.00 90.31 87 VAL A C 1
ATOM 729 O O . VAL A 1 87 ? 9.663 -12.438 -9.594 1.00 90.31 87 VAL A O 1
ATOM 732 N N . GLU A 1 88 ? 8.361 -10.611 -9.812 1.00 92.75 88 GLU A N 1
ATOM 733 C CA . GLU A 1 88 ? 7.948 -10.832 -11.192 1.00 92.75 88 GLU A CA 1
ATOM 734 C C . GLU A 1 88 ? 8.290 -9.583 -12.014 1.00 92.75 88 GLU A C 1
ATOM 736 O O . GLU A 1 88 ? 7.817 -8.492 -11.691 1.00 92.75 88 GLU A O 1
ATOM 741 N N . PRO A 1 89 ? 9.135 -9.683 -13.055 1.00 93.19 89 PRO A N 1
ATOM 742 C CA . PRO A 1 89 ? 9.368 -8.562 -13.953 1.00 93.19 89 PRO A CA 1
ATOM 743 C C . PRO A 1 89 ? 8.064 -8.112 -14.619 1.00 93.19 89 PRO A C 1
ATOM 745 O O . PRO A 1 89 ? 7.256 -8.928 -15.059 1.00 93.19 89 PRO A O 1
ATOM 748 N N . VAL A 1 90 ? 7.869 -6.802 -14.729 1.00 95.94 90 VAL A N 1
ATOM 749 C CA . VAL A 1 90 ? 6.636 -6.210 -15.257 1.00 95.94 90 VAL A CA 1
ATOM 750 C C . VAL A 1 90 ? 6.860 -5.770 -16.690 1.00 95.94 90 VAL A C 1
ATOM 752 O O . VAL A 1 90 ? 7.766 -4.986 -16.957 1.00 95.94 90 VAL A O 1
ATOM 755 N N . SER A 1 91 ? 6.019 -6.216 -17.622 1.00 95.19 91 SER A N 1
ATOM 756 C CA . SER A 1 91 ? 6.107 -5.764 -19.014 1.00 95.19 91 SER A CA 1
ATOM 757 C C . SER A 1 91 ? 5.992 -4.240 -19.123 1.00 95.19 91 SER A C 1
ATOM 759 O O . SER A 1 91 ? 5.153 -3.615 -18.471 1.00 95.19 91 SER A O 1
ATOM 761 N N . PHE A 1 92 ? 6.787 -3.634 -20.009 1.00 93.50 92 PHE A N 1
ATOM 762 C CA . PHE A 1 92 ? 6.668 -2.209 -20.342 1.00 93.50 92 PHE A CA 1
ATOM 763 C C . PHE A 1 92 ? 5.342 -1.829 -21.006 1.00 93.50 92 PHE A C 1
ATOM 765 O O . PHE A 1 92 ? 5.021 -0.642 -21.138 1.00 93.50 92 PHE A O 1
ATOM 772 N N . LYS A 1 93 ? 4.576 -2.836 -21.431 1.00 93.31 93 LYS A N 1
ATOM 773 C CA . LYS A 1 93 ? 3.237 -2.679 -21.972 1.00 93.31 93 LYS A CA 1
ATOM 774 C C . LYS A 1 93 ? 2.173 -3.088 -20.958 1.00 93.31 93 LYS A C 1
ATOM 776 O O . LYS A 1 93 ? 2.404 -3.932 -20.092 1.00 93.31 93 LYS A O 1
ATOM 781 N N . ASP A 1 94 ? 1.019 -2.444 -21.048 1.00 89.69 94 ASP A N 1
ATOM 782 C CA . ASP A 1 94 ? -0.181 -2.834 -20.317 1.00 89.69 94 ASP A CA 1
ATOM 783 C C . ASP A 1 94 ? -0.898 -4.007 -21.013 1.00 89.69 94 ASP A C 1
ATOM 785 O O . ASP A 1 94 ? -0.488 -4.476 -22.078 1.00 89.69 94 ASP A O 1
ATOM 789 N N . GLU A 1 95 ? -1.987 -4.483 -20.410 1.00 87.38 95 GLU A N 1
ATOM 790 C CA . GLU A 1 95 ? -2.819 -5.570 -20.950 1.00 87.38 95 GLU A CA 1
ATOM 791 C C . GLU A 1 95 ? -3.443 -5.224 -22.314 1.00 87.38 95 GLU A C 1
ATOM 793 O O . GLU A 1 95 ? -3.705 -6.108 -23.127 1.00 87.38 95 GLU A O 1
ATOM 798 N N . ALA A 1 96 ? -3.621 -3.932 -22.603 1.00 89.75 96 ALA A N 1
ATOM 799 C CA . ALA A 1 96 ? -4.087 -3.421 -23.890 1.00 89.75 96 ALA A CA 1
ATOM 800 C C . ALA A 1 96 ? -2.941 -3.220 -24.904 1.00 89.75 96 ALA A C 1
ATOM 802 O O . ALA A 1 96 ? -3.146 -2.613 -25.959 1.00 89.75 96 ALA A O 1
ATOM 803 N N . ASN A 1 97 ? -1.736 -3.727 -24.610 1.00 89.44 97 ASN A N 1
ATOM 804 C CA . ASN A 1 97 ? -0.533 -3.638 -25.443 1.00 89.44 97 ASN A CA 1
ATOM 805 C C . ASN A 1 97 ? -0.047 -2.189 -25.688 1.00 89.44 97 ASN A C 1
ATOM 807 O O . ASN A 1 97 ? 0.734 -1.937 -26.613 1.00 89.44 97 ASN A O 1
ATOM 811 N N . ARG A 1 98 ? -0.469 -1.233 -24.851 1.00 91.31 98 ARG A N 1
ATOM 812 C CA . ARG A 1 98 ? -0.016 0.166 -24.853 1.00 91.31 98 ARG A CA 1
ATOM 813 C C . ARG A 1 98 ? 1.199 0.316 -23.951 1.00 91.31 98 ARG A C 1
ATOM 815 O O . ARG A 1 98 ? 1.329 -0.372 -22.947 1.00 91.31 98 ARG A O 1
ATOM 822 N N . ILE A 1 99 ? 2.098 1.237 -24.283 1.00 91.62 99 ILE A N 1
ATOM 823 C CA . ILE A 1 99 ? 3.276 1.507 -23.451 1.00 91.62 99 ILE A CA 1
ATOM 824 C C . ILE A 1 99 ? 2.823 2.190 -22.159 1.00 91.62 99 ILE A C 1
ATOM 826 O O . ILE A 1 99 ? 2.203 3.250 -22.214 1.00 91.62 99 ILE A O 1
ATOM 830 N N . ARG A 1 100 ? 3.190 1.635 -21.004 1.00 93.31 100 ARG A N 1
ATOM 831 C CA . ARG A 1 100 ? 2.777 2.140 -19.683 1.00 93.31 100 ARG A CA 1
ATOM 832 C C . ARG A 1 100 ? 3.215 3.584 -19.423 1.00 93.31 100 ARG A C 1
ATOM 834 O O . ARG A 1 100 ? 2.486 4.365 -18.831 1.00 93.31 100 ARG A O 1
ATOM 841 N N . GLU A 1 101 ? 4.387 3.964 -19.928 1.00 92.62 101 GLU A N 1
ATOM 842 C CA . GLU A 1 101 ? 4.910 5.332 -19.824 1.00 92.62 101 GLU A CA 1
ATOM 843 C C . GLU A 1 101 ? 4.316 6.316 -20.848 1.00 92.62 101 GLU A C 1
ATOM 845 O O . GLU A 1 101 ? 4.607 7.505 -20.753 1.00 92.62 101 GLU A O 1
ATOM 850 N N . SER A 1 102 ? 3.519 5.864 -21.828 1.00 86.00 102 SER A N 1
ATOM 851 C CA . SER A 1 102 ? 3.120 6.696 -22.983 1.00 86.00 102 SER A CA 1
ATOM 852 C C . SER A 1 102 ? 2.308 7.938 -22.625 1.00 86.00 102 SER A C 1
ATOM 854 O O . SER A 1 102 ? 2.381 8.933 -23.340 1.00 86.00 102 SER A O 1
ATOM 856 N N . GLU A 1 103 ? 1.580 7.905 -21.511 1.00 81.12 103 GLU A N 1
ATOM 857 C CA . GLU A 1 103 ? 0.799 9.042 -21.017 1.00 81.12 103 GLU A CA 1
ATOM 858 C C . GLU A 1 103 ? 1.651 10.044 -20.215 1.00 81.12 103 GLU A C 1
ATOM 860 O O . GLU A 1 103 ? 1.180 11.128 -19.868 1.00 81.12 103 GLU A O 1
ATOM 865 N N . SER A 1 104 ? 2.922 9.726 -19.927 1.00 83.50 104 SER A N 1
ATOM 866 C CA . SER A 1 104 ? 3.829 10.663 -19.263 1.00 83.50 104 SER A CA 1
ATOM 867 C C . SER A 1 104 ? 4.237 11.786 -20.227 1.00 83.50 104 SER A C 1
ATOM 869 O O . SER A 1 104 ? 4.812 11.508 -21.284 1.00 83.50 104 SER A O 1
ATOM 871 N N . PRO A 1 105 ? 4.074 13.070 -19.852 1.00 79.44 105 PRO A N 1
ATOM 872 C CA . PRO A 1 105 ? 4.432 14.208 -20.708 1.00 79.44 105 PRO A CA 1
ATOM 873 C C . PRO A 1 105 ? 5.938 14.302 -21.007 1.00 79.44 105 PRO A C 1
ATOM 875 O O . PRO A 1 105 ? 6.358 15.075 -21.865 1.00 79.44 105 PRO A O 1
ATOM 878 N N . HIS A 1 106 ? 6.767 13.533 -20.295 1.00 80.19 106 HIS A N 1
ATOM 879 C CA . HIS A 1 106 ? 8.220 13.490 -20.456 1.00 80.19 106 HIS A CA 1
ATOM 880 C C . HIS A 1 106 ? 8.719 12.171 -21.058 1.00 80.19 106 HIS A C 1
ATOM 882 O O . HIS A 1 106 ? 9.921 11.889 -21.011 1.00 80.19 106 HIS A O 1
ATOM 888 N N . TYR A 1 107 ? 7.818 11.350 -21.604 1.00 87.38 107 TYR A N 1
ATOM 889 C CA . TYR A 1 107 ? 8.199 10.082 -22.201 1.00 87.38 107 TYR A CA 1
ATOM 890 C C . TYR A 1 107 ? 8.979 10.289 -23.501 1.00 87.38 107 TYR A C 1
ATOM 892 O O . TYR A 1 107 ? 8.480 10.822 -24.489 1.00 87.38 107 TYR A O 1
ATOM 900 N N . ASN A 1 108 ? 10.221 9.816 -23.503 1.00 88.69 108 ASN A N 1
ATOM 901 C CA . ASN A 1 108 ? 11.008 9.629 -24.710 1.00 88.69 108 ASN A CA 1
ATOM 902 C C . ASN A 1 108 ? 11.766 8.299 -24.582 1.00 88.69 108 ASN A C 1
ATOM 904 O O . ASN A 1 108 ? 12.660 8.209 -23.738 1.00 88.69 108 ASN A O 1
ATOM 908 N N . PRO A 1 109 ? 11.467 7.278 -25.407 1.00 84.50 109 PRO A N 1
ATOM 909 C CA . PRO A 1 109 ? 12.079 5.951 -25.303 1.00 84.50 109 PRO A CA 1
ATOM 910 C C . PRO A 1 109 ? 13.591 5.928 -25.565 1.00 84.50 109 PRO A C 1
ATOM 912 O O . PRO A 1 109 ? 14.231 4.913 -25.310 1.00 84.50 109 PRO A O 1
ATOM 915 N N . GLN A 1 110 ? 14.168 7.003 -26.110 1.00 86.69 110 GLN A N 1
ATOM 916 C CA . GLN A 1 110 ? 15.615 7.132 -26.313 1.00 86.69 110 GLN A CA 1
ATOM 917 C C . GLN A 1 110 ? 16.338 7.630 -25.053 1.00 86.69 110 GLN A C 1
ATOM 919 O O . GLN A 1 110 ? 17.561 7.528 -24.963 1.00 86.69 110 GLN A O 1
ATOM 924 N N . ASN A 1 111 ? 15.606 8.181 -24.081 1.00 91.50 111 ASN A N 1
ATOM 925 C CA . ASN A 1 111 ? 16.196 8.696 -22.855 1.00 91.50 111 ASN A CA 1
ATOM 926 C C . ASN A 1 111 ? 16.445 7.566 -21.856 1.00 91.50 111 ASN A C 1
ATOM 928 O O . ASN A 1 111 ? 15.531 6.818 -21.507 1.00 91.50 111 ASN A O 1
ATOM 932 N N . ALA A 1 112 ? 17.671 7.510 -21.336 1.00 90.31 112 ALA A N 1
ATOM 933 C CA . ALA A 1 112 ? 18.071 6.563 -20.299 1.00 90.31 112 ALA A CA 1
ATOM 934 C C . ALA A 1 112 ? 17.383 6.861 -18.958 1.00 90.31 112 ALA A C 1
ATOM 936 O O . ALA A 1 112 ? 17.016 5.932 -18.244 1.00 90.31 112 ALA A O 1
ATOM 937 N N . VAL A 1 113 ? 17.151 8.147 -18.667 1.00 93.62 113 VAL A N 1
ATOM 938 C CA . VAL A 1 113 ? 16.476 8.636 -17.458 1.00 93.62 113 VAL A CA 1
ATOM 939 C C . VAL A 1 113 ? 15.205 9.380 -17.854 1.00 93.62 113 VAL A C 1
ATOM 941 O O . VAL A 1 113 ? 15.258 10.365 -18.602 1.00 93.62 113 VAL A O 1
ATOM 944 N N . ARG A 1 114 ? 14.055 8.904 -17.369 1.00 94.00 114 ARG A N 1
ATOM 945 C CA . ARG A 1 114 ? 12.727 9.430 -17.728 1.00 94.00 114 ARG A CA 1
ATOM 946 C C . ARG A 1 114 ? 11.923 9.755 -16.481 1.00 94.00 114 ARG A C 1
ATOM 948 O O . ARG A 1 114 ? 11.935 8.982 -15.534 1.00 94.00 114 ARG A O 1
ATOM 955 N N . LYS A 1 115 ? 11.195 10.872 -16.487 1.00 93.00 115 LYS A N 1
ATOM 956 C CA . LYS A 1 115 ? 10.260 11.216 -15.406 1.00 93.00 115 LYS A CA 1
ATOM 957 C C . LYS A 1 115 ? 8.923 10.522 -15.616 1.00 93.00 115 LYS A C 1
ATOM 959 O O . LYS A 1 115 ? 8.391 10.532 -16.729 1.00 93.00 115 LYS A O 1
ATOM 964 N N . ILE A 1 116 ? 8.359 9.995 -14.535 1.00 93.19 116 ILE A N 1
ATOM 965 C CA . ILE A 1 116 ? 7.046 9.350 -14.542 1.00 93.19 116 ILE A CA 1
ATOM 966 C C . ILE A 1 116 ? 6.152 9.873 -13.413 1.00 93.19 116 ILE A C 1
ATOM 968 O O . ILE A 1 116 ? 6.657 10.330 -12.385 1.00 93.19 116 ILE A O 1
ATOM 972 N N . PRO A 1 117 ? 4.819 9.812 -13.577 1.00 92.25 117 PRO A N 1
ATOM 973 C CA . PRO A 1 117 ? 3.893 10.046 -12.481 1.00 92.25 117 PRO A CA 1
ATOM 974 C C . PRO A 1 117 ? 4.128 9.061 -11.337 1.00 92.25 117 PRO A C 1
ATOM 976 O O . PRO A 1 117 ? 4.431 7.886 -11.546 1.00 92.25 117 PRO A O 1
ATOM 979 N N . SER A 1 118 ? 3.921 9.526 -10.111 1.00 91.12 118 SER A N 1
ATOM 980 C CA . SER A 1 118 ? 4.134 8.702 -8.925 1.00 91.12 118 SER A CA 1
ATOM 981 C C . SER A 1 118 ? 3.121 7.564 -8.788 1.00 91.12 118 SER A C 1
ATOM 983 O O . SER A 1 118 ? 3.428 6.559 -8.151 1.00 91.12 118 SER A O 1
ATOM 985 N N . LEU A 1 119 ? 1.933 7.727 -9.384 1.00 90.38 119 LEU A N 1
ATOM 986 C CA . LEU A 1 119 ? 0.928 6.673 -9.496 1.00 90.38 119 LEU A CA 1
ATOM 987 C C . LEU A 1 119 ? 1.451 5.534 -10.376 1.00 90.38 119 LEU A C 1
ATOM 989 O O . LEU A 1 119 ? 1.488 4.403 -9.919 1.00 90.38 119 LEU A O 1
ATOM 993 N N . LEU A 1 120 ? 1.965 5.846 -11.571 1.00 93.00 120 LEU A N 1
ATOM 994 C CA . LEU A 1 120 ? 2.524 4.845 -12.483 1.00 93.00 120 LEU A CA 1
ATOM 995 C C . LEU A 1 120 ? 3.678 4.058 -11.843 1.00 93.00 120 LEU A C 1
ATOM 997 O O . LEU A 1 120 ? 3.756 2.841 -11.991 1.00 93.00 120 LEU A O 1
ATOM 1001 N N . LEU A 1 121 ? 4.559 4.744 -11.103 1.00 94.44 121 LEU A N 1
ATOM 1002 C CA . LEU A 1 121 ? 5.619 4.075 -10.346 1.00 94.44 121 LEU A CA 1
ATOM 1003 C C . LEU A 1 121 ? 5.036 3.065 -9.347 1.00 94.44 121 LEU A C 1
ATOM 1005 O O . LEU A 1 121 ? 5.521 1.939 -9.264 1.00 94.44 121 LEU A O 1
ATOM 1009 N N . ASP A 1 122 ? 4.013 3.462 -8.585 1.00 93.69 122 ASP A N 1
ATOM 1010 C CA . ASP A 1 122 ? 3.388 2.585 -7.594 1.00 93.69 122 ASP A CA 1
ATOM 1011 C C . ASP A 1 122 ? 2.724 1.381 -8.260 1.00 93.69 122 ASP A C 1
ATOM 1013 O O . ASP A 1 122 ? 2.918 0.262 -7.803 1.00 93.69 122 ASP A O 1
ATOM 1017 N N . GLU A 1 123 ? 1.993 1.592 -9.351 1.00 94.06 123 GLU A N 1
ATOM 1018 C CA . GLU A 1 123 ? 1.339 0.522 -10.104 1.00 94.06 123 GLU A CA 1
ATOM 1019 C C . GLU A 1 123 ? 2.334 -0.524 -10.607 1.00 94.06 123 GLU A C 1
ATOM 1021 O O . GLU A 1 123 ? 2.107 -1.716 -10.425 1.00 94.06 123 GLU A O 1
ATOM 1026 N N . ILE A 1 124 ? 3.466 -0.090 -11.169 1.00 95.69 124 ILE A N 1
ATOM 1027 C CA . ILE A 1 124 ? 4.517 -1.002 -11.634 1.00 95.69 124 ILE A CA 1
ATOM 1028 C C . ILE A 1 124 ? 5.145 -1.760 -10.457 1.00 95.69 124 ILE A C 1
ATOM 1030 O O . ILE A 1 124 ? 5.364 -2.963 -10.557 1.00 95.69 124 ILE A O 1
ATOM 1034 N N . CYS A 1 125 ? 5.405 -1.099 -9.326 1.00 95.62 125 CYS A N 1
ATOM 1035 C CA . CYS A 1 125 ? 5.907 -1.784 -8.131 1.00 95.62 125 CYS A CA 1
ATOM 1036 C C . CYS A 1 125 ? 4.938 -2.866 -7.626 1.00 95.62 125 CYS A C 1
ATOM 1038 O O . CYS A 1 125 ? 5.380 -3.931 -7.197 1.00 95.62 125 CYS A O 1
ATOM 1040 N N . LEU A 1 126 ? 3.631 -2.595 -7.663 1.00 94.94 126 LEU A N 1
ATOM 1041 C CA . LEU A 1 126 ? 2.596 -3.531 -7.217 1.00 94.94 126 LEU A CA 1
ATOM 1042 C C . LEU A 1 126 ? 2.443 -4.705 -8.189 1.00 94.94 126 LEU A C 1
ATOM 1044 O O . LEU A 1 126 ? 2.379 -5.847 -7.741 1.00 94.94 126 LEU A O 1
ATOM 1048 N N . ASP A 1 127 ? 2.442 -4.431 -9.498 1.00 94.81 127 ASP A N 1
ATOM 1049 C CA . ASP A 1 127 ? 2.416 -5.457 -10.549 1.00 94.81 127 ASP A CA 1
ATOM 1050 C C . ASP A 1 127 ? 3.664 -6.355 -10.470 1.00 94.81 127 ASP A C 1
ATOM 1052 O O . ASP A 1 127 ? 3.586 -7.549 -10.734 1.00 94.81 127 ASP A O 1
ATOM 1056 N N . GLY A 1 128 ? 4.806 -5.798 -10.045 1.00 93.75 128 GLY A N 1
ATOM 1057 C CA . GLY A 1 128 ? 6.063 -6.531 -9.869 1.00 93.75 128 GLY A CA 1
ATOM 1058 C C . GLY A 1 128 ? 6.190 -7.288 -8.547 1.00 93.75 128 GLY A C 1
ATOM 1059 O O . GLY A 1 128 ? 7.253 -7.840 -8.242 1.00 93.75 128 GLY A O 1
ATOM 1060 N N . LYS A 1 129 ? 5.127 -7.287 -7.732 1.00 93.19 129 LYS A N 1
ATOM 1061 C CA . LYS A 1 129 ? 5.082 -7.883 -6.391 1.00 93.19 129 LYS A CA 1
ATOM 1062 C C . LYS A 1 129 ? 6.262 -7.441 -5.526 1.00 93.19 129 LYS A C 1
ATOM 1064 O O . LYS A 1 129 ? 7.058 -8.254 -5.047 1.00 93.19 129 LYS A O 1
ATOM 1069 N N . ILE A 1 130 ? 6.411 -6.125 -5.376 1.00 92.69 130 ILE A N 1
ATOM 1070 C CA . ILE A 1 130 ? 7.498 -5.526 -4.602 1.00 92.69 130 ILE A CA 1
ATOM 1071 C C . ILE A 1 130 ? 7.587 -6.135 -3.196 1.00 92.69 130 ILE A C 1
ATOM 1073 O O . ILE A 1 130 ? 6.595 -6.258 -2.473 1.00 92.69 130 ILE A O 1
ATOM 1077 N N . ARG A 1 131 ? 8.814 -6.476 -2.788 1.00 88.94 131 ARG A N 1
ATOM 1078 C CA . ARG A 1 131 ? 9.097 -6.892 -1.414 1.00 88.94 131 ARG A CA 1
ATOM 1079 C C . ARG A 1 131 ? 9.356 -5.679 -0.541 1.00 88.94 131 ARG A C 1
ATOM 1081 O O . ARG A 1 131 ? 10.265 -4.890 -0.796 1.00 88.94 131 ARG A O 1
ATOM 1088 N N . LEU A 1 132 ? 8.560 -5.543 0.504 1.00 87.19 132 LEU A N 1
ATOM 1089 C CA . LEU A 1 132 ? 8.744 -4.548 1.547 1.00 87.19 132 LEU A CA 1
ATOM 1090 C C . LEU A 1 132 ? 9.339 -5.208 2.779 1.00 87.19 132 LEU A C 1
ATOM 1092 O O . LEU A 1 132 ? 9.234 -6.413 2.953 1.00 87.19 132 LEU A O 1
ATOM 1096 N N . ASN A 1 133 ? 9.945 -4.422 3.654 1.00 84.25 133 ASN A N 1
ATOM 1097 C CA . ASN A 1 133 ? 10.529 -4.926 4.887 1.00 84.25 133 ASN A CA 1
ATOM 1098 C C . ASN A 1 133 ? 9.951 -4.145 6.057 1.00 84.25 133 ASN A C 1
ATOM 1100 O O . ASN A 1 133 ? 9.661 -2.949 5.934 1.00 84.25 133 ASN A O 1
ATOM 1104 N N . PHE A 1 134 ? 9.808 -4.817 7.194 1.00 80.25 134 PHE A N 1
ATOM 1105 C CA . PHE A 1 134 ? 9.521 -4.130 8.444 1.00 80.25 134 PHE A CA 1
ATOM 1106 C C . PHE A 1 134 ? 10.709 -3.241 8.825 1.00 80.25 134 PHE A C 1
ATOM 1108 O O . PHE A 1 134 ? 11.856 -3.586 8.560 1.00 80.25 134 PHE A O 1
ATOM 1115 N N . ARG A 1 135 ? 10.445 -2.094 9.456 1.00 77.44 135 ARG A N 1
ATOM 1116 C CA . ARG A 1 135 ? 11.499 -1.207 9.984 1.00 77.44 135 ARG A CA 1
ATOM 1117 C C . ARG A 1 135 ? 11.254 -0.907 11.448 1.00 77.44 135 ARG A C 1
ATOM 1119 O O . ARG A 1 135 ? 10.190 -0.391 11.790 1.00 77.44 135 ARG A O 1
ATOM 1126 N N . AL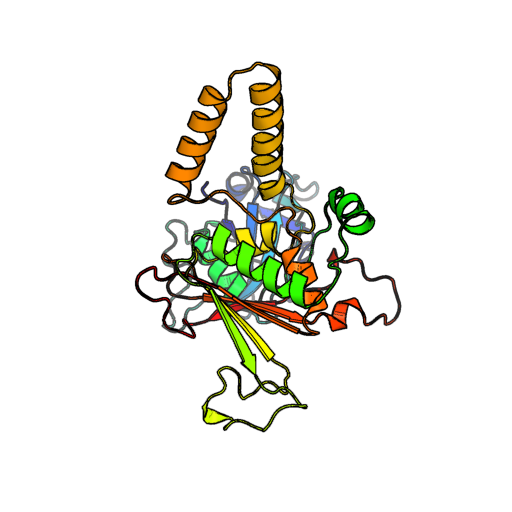A A 1 136 ? 12.219 -1.217 12.304 1.00 72.75 136 ALA A N 1
ATOM 1127 C CA . ALA A 1 136 ? 12.098 -0.971 13.735 1.00 72.75 136 ALA A CA 1
ATOM 1128 C C . ALA A 1 136 ? 12.453 0.485 14.071 1.00 72.75 136 ALA A C 1
ATOM 1130 O O . ALA A 1 136 ? 13.538 0.959 13.751 1.00 72.75 136 ALA A O 1
ATOM 1131 N N . ASP A 1 137 ? 11.550 1.193 14.748 1.00 70.38 137 ASP A N 1
ATOM 1132 C CA . ASP A 1 137 ? 11.863 2.482 15.371 1.00 70.38 137 ASP A CA 1
ATOM 1133 C C . ASP A 1 137 ? 12.521 2.252 16.745 1.00 70.38 137 ASP A C 1
ATOM 1135 O O . ASP A 1 137 ? 12.193 1.286 17.438 1.00 70.38 137 ASP A O 1
ATOM 1139 N N . ALA A 1 138 ? 13.392 3.160 17.194 1.00 68.50 138 ALA A N 1
ATOM 1140 C CA . ALA A 1 138 ? 13.939 3.151 18.553 1.00 68.50 138 ALA A CA 1
ATOM 1141 C C . ALA A 1 138 ? 12.831 3.146 19.631 1.00 68.50 138 ALA A C 1
ATOM 1143 O O . ALA A 1 138 ? 13.014 2.593 20.718 1.00 68.50 138 ALA A O 1
ATOM 1144 N N . HIS A 1 139 ? 11.648 3.695 19.321 1.00 65.19 139 HIS A N 1
ATOM 1145 C CA . HIS A 1 139 ? 10.476 3.641 20.199 1.00 65.19 139 HIS A CA 1
ATOM 1146 C C . HIS A 1 139 ? 9.960 2.212 20.465 1.00 65.19 139 HIS A C 1
ATOM 1148 O O . HIS A 1 139 ? 9.257 1.990 21.454 1.00 65.19 139 HIS A O 1
ATOM 1154 N N . LEU A 1 140 ? 10.330 1.228 19.636 1.00 67.88 140 LEU A N 1
ATOM 1155 C CA . LEU A 1 140 ? 9.939 -0.174 19.794 1.00 67.88 140 LEU A CA 1
ATOM 1156 C C . LEU A 1 140 ? 10.338 -0.740 21.163 1.00 67.88 140 LEU A C 1
ATOM 1158 O O . LEU A 1 140 ? 9.555 -1.471 21.765 1.00 67.88 140 LEU A O 1
ATOM 1162 N N . ILE A 1 141 ? 11.497 -0.344 21.698 1.00 64.12 141 ILE A N 1
ATOM 1163 C CA . ILE A 1 141 ? 11.994 -0.801 23.007 1.00 64.12 141 ILE A CA 1
ATOM 1164 C C . ILE A 1 141 ? 11.013 -0.431 24.131 1.00 64.12 141 ILE A C 1
ATOM 1166 O O . ILE A 1 141 ? 10.740 -1.245 25.013 1.00 64.12 141 ILE A O 1
ATOM 1170 N N . LYS A 1 142 ? 10.412 0.766 24.069 1.00 60.06 142 LYS A N 1
ATOM 1171 C CA . LYS A 1 142 ? 9.414 1.216 25.053 1.00 60.06 142 LYS A CA 1
ATOM 1172 C C . LYS A 1 142 ? 8.109 0.423 24.947 1.00 60.06 142 LYS A C 1
ATOM 1174 O O . LYS A 1 142 ? 7.480 0.123 25.956 1.00 60.06 142 LYS A O 1
ATOM 1179 N N . VAL A 1 143 ? 7.705 0.074 23.726 1.00 60.62 143 VAL A N 1
ATOM 1180 C CA . VAL A 1 143 ? 6.476 -0.693 23.473 1.00 60.62 143 VAL A CA 1
ATOM 1181 C C . VAL A 1 143 ? 6.634 -2.155 23.913 1.00 60.62 143 VAL A C 1
ATOM 1183 O O . VAL A 1 143 ? 5.716 -2.704 24.514 1.00 60.62 143 VAL A O 1
ATOM 1186 N N . LEU A 1 144 ? 7.799 -2.771 23.686 1.00 61.00 144 LEU A N 1
ATOM 1187 C CA . LEU A 1 144 ? 8.067 -4.163 24.072 1.00 61.00 144 LEU A CA 1
ATOM 1188 C C . LEU A 1 144 ? 8.114 -4.372 25.596 1.00 61.00 144 LEU A C 1
ATOM 1190 O O . LEU A 1 144 ? 7.659 -5.407 26.072 1.00 61.00 144 LEU A O 1
ATOM 1194 N N . GLY A 1 145 ? 8.630 -3.399 26.357 1.00 52.19 145 GLY A N 1
ATOM 1195 C CA . GLY A 1 145 ? 8.751 -3.504 27.818 1.00 52.19 145 GLY A CA 1
ATOM 1196 C C . GLY A 1 145 ? 7.443 -3.308 28.599 1.00 52.19 145 GLY A C 1
ATOM 1197 O O . GLY A 1 145 ? 7.301 -3.860 29.685 1.00 52.19 145 GLY A O 1
ATOM 1198 N N . GLU A 1 146 ? 6.483 -2.545 28.062 1.00 51.81 146 GLU A N 1
ATOM 1199 C CA . GLU A 1 146 ? 5.251 -2.164 28.780 1.00 51.81 146 GLU A CA 1
ATOM 1200 C C . GLU A 1 146 ? 3.958 -2.761 28.187 1.00 51.81 146 GLU A C 1
ATOM 1202 O O . GLU A 1 146 ? 2.922 -2.731 28.849 1.00 51.81 146 GLU A O 1
ATOM 1207 N N . GLN A 1 147 ? 3.956 -3.231 26.930 1.00 55.41 147 GLN A N 1
ATOM 1208 C CA . GLN A 1 147 ? 2.716 -3.422 26.150 1.00 55.41 147 GLN A CA 1
ATOM 1209 C C . GLN A 1 147 ? 2.692 -4.708 25.318 1.00 55.41 147 GLN A C 1
ATOM 1211 O O . GLN A 1 147 ? 2.328 -4.706 24.138 1.00 55.41 147 GLN A O 1
ATOM 1216 N N . LEU A 1 148 ? 3.015 -5.839 25.944 1.00 61.06 148 LEU A N 1
ATOM 1217 C CA . LEU A 1 148 ? 2.639 -7.130 25.373 1.00 61.06 148 LEU A CA 1
ATOM 1218 C C . LEU A 1 148 ? 1.109 -7.207 25.285 1.00 61.06 148 LEU A C 1
ATOM 1220 O O . LEU A 1 148 ? 0.399 -6.912 26.250 1.00 61.06 148 LEU A O 1
ATOM 1224 N N . ILE A 1 149 ? 0.587 -7.591 24.118 1.00 61.78 149 ILE A N 1
ATOM 1225 C CA . ILE A 1 149 ? -0.844 -7.857 23.966 1.00 61.78 149 ILE A CA 1
ATOM 1226 C C . ILE A 1 149 ? -1.175 -9.046 24.860 1.00 61.78 149 ILE A C 1
ATOM 1228 O O . ILE A 1 149 ? -0.802 -10.179 24.574 1.00 61.78 149 ILE A O 1
ATOM 1232 N N . ALA A 1 150 ? -1.858 -8.755 25.965 1.00 65.88 150 ALA A N 1
ATOM 1233 C CA . ALA A 1 150 ? -2.059 -9.707 27.050 1.00 65.88 150 ALA A CA 1
ATOM 1234 C C . ALA A 1 150 ? -2.961 -10.897 26.674 1.00 65.88 150 ALA A C 1
ATOM 1236 O O . ALA A 1 150 ? -2.960 -11.900 27.379 1.00 65.88 150 ALA A O 1
ATOM 1237 N N . SER A 1 151 ? -3.762 -10.783 25.606 1.00 81.12 151 SER A N 1
ATOM 1238 C CA . SER A 1 151 ? -4.629 -11.864 25.114 1.00 81.12 151 SER A CA 1
ATOM 1239 C C . SER A 1 151 ? -5.107 -11.631 23.679 1.00 81.12 151 SER A C 1
ATOM 1241 O O . SER A 1 151 ? -5.155 -10.499 23.192 1.00 81.12 151 SER A O 1
ATOM 1243 N N . GLU A 1 152 ? -5.564 -12.697 23.033 1.00 85.25 152 GLU A N 1
ATOM 1244 C CA . GLU A 1 152 ? -6.166 -12.712 21.696 1.00 85.25 152 GLU A CA 1
ATOM 1245 C C . GLU A 1 152 ? -7.396 -11.787 21.639 1.00 85.25 152 GLU A C 1
ATOM 1247 O O . GLU A 1 152 ? -7.569 -11.016 20.695 1.00 85.25 152 GLU A O 1
ATOM 1252 N N . LYS A 1 153 ? -8.198 -11.748 22.714 1.00 87.56 153 LYS A N 1
ATOM 1253 C CA . LYS A 1 153 ? -9.326 -10.811 22.857 1.00 87.56 153 LYS A CA 1
ATOM 1254 C C . LYS A 1 153 ? -8.880 -9.350 22.763 1.00 87.56 153 LYS A C 1
ATOM 1256 O O . LYS A 1 153 ? -9.533 -8.549 22.096 1.00 87.56 153 LYS A O 1
ATOM 1261 N N . VAL A 1 154 ? -7.785 -8.992 23.438 1.00 85.12 154 VAL A N 1
ATOM 1262 C CA . VAL A 1 154 ? -7.212 -7.639 23.347 1.00 85.12 154 VAL A CA 1
ATOM 1263 C C . VAL A 1 154 ? -6.719 -7.377 21.926 1.00 85.12 154 VAL A C 1
ATOM 1265 O O . VAL A 1 154 ? -6.954 -6.290 21.408 1.00 85.12 154 VAL A O 1
ATOM 1268 N N . GLY A 1 155 ? -6.133 -8.378 21.264 1.00 86.25 155 GLY A N 1
ATOM 1269 C CA . GLY A 1 155 ? -5.725 -8.281 19.863 1.00 86.25 155 GLY A CA 1
ATOM 1270 C C . GLY A 1 155 ? -6.874 -7.895 18.923 1.00 86.25 155 GLY A C 1
ATOM 1271 O O . GLY A 1 155 ? -6.754 -6.929 18.170 1.00 86.25 155 GLY A O 1
ATOM 1272 N N . ILE A 1 156 ? -8.018 -8.580 19.020 1.00 90.56 156 ILE A N 1
ATOM 1273 C CA . ILE A 1 156 ? -9.215 -8.253 18.222 1.00 90.56 156 ILE A CA 1
ATOM 1274 C C . ILE A 1 156 ? -9.701 -6.828 18.529 1.00 90.56 156 ILE A C 1
ATOM 1276 O O . ILE A 1 156 ? -9.999 -6.063 17.612 1.00 90.56 156 ILE A O 1
ATOM 1280 N N . LEU A 1 157 ? -9.736 -6.431 19.807 1.00 89.19 157 LEU A N 1
ATOM 1281 C CA . LEU A 1 157 ? -10.149 -5.080 20.206 1.00 89.19 157 LEU A CA 1
ATOM 1282 C C . LEU A 1 157 ? -9.233 -3.985 19.640 1.00 89.19 157 LEU A C 1
ATOM 1284 O O . LEU A 1 157 ? -9.729 -2.921 19.273 1.00 89.19 157 LEU A O 1
ATOM 1288 N N . GLU A 1 158 ? -7.923 -4.217 19.543 1.00 86.56 158 GLU A N 1
ATOM 1289 C CA . GLU A 1 158 ? -6.996 -3.260 18.925 1.00 86.56 158 GLU A CA 1
ATOM 1290 C C . GLU A 1 158 ? -7.258 -3.085 17.422 1.00 86.56 158 GLU A C 1
ATOM 1292 O O . GLU A 1 158 ? -7.187 -1.966 16.909 1.00 86.56 158 GLU A O 1
ATOM 1297 N N . LEU A 1 159 ? -7.622 -4.158 16.715 1.00 89.38 159 LEU A N 1
ATOM 1298 C CA . LEU A 1 159 ? -7.989 -4.083 15.299 1.00 89.38 159 LEU A CA 1
ATOM 1299 C C . LEU A 1 159 ? -9.335 -3.359 15.100 1.00 89.38 159 LEU A C 1
ATOM 1301 O O . LEU A 1 159 ? -9.430 -2.491 14.235 1.00 89.38 159 LEU A O 1
ATOM 1305 N N . ILE A 1 160 ? -10.321 -3.583 15.976 1.00 92.44 160 ILE A N 1
ATOM 1306 C CA . ILE A 1 160 ? -11.591 -2.828 15.977 1.00 92.44 160 ILE A CA 1
ATOM 1307 C C . ILE A 1 160 ? -11.356 -1.329 16.241 1.00 92.44 160 ILE 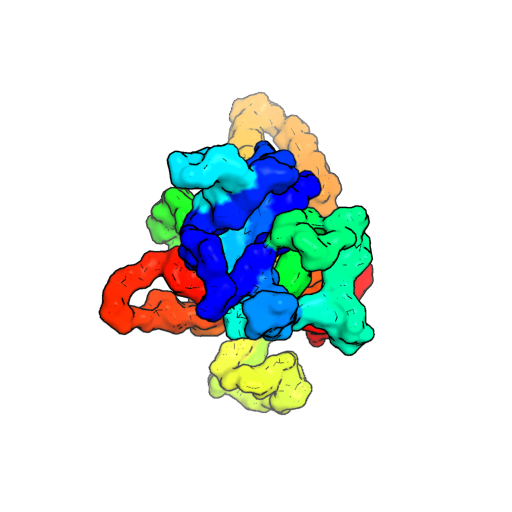A C 1
ATOM 1309 O O . ILE A 1 160 ? -11.975 -0.473 15.606 1.00 92.44 160 ILE A O 1
ATOM 1313 N N . LYS A 1 161 ? -10.444 -0.974 17.157 1.00 88.38 161 LYS A N 1
ATOM 1314 C CA . LYS A 1 161 ? -10.074 0.433 17.393 1.00 88.38 161 LYS A CA 1
ATOM 1315 C C . LYS A 1 161 ? -9.446 1.074 16.154 1.00 88.38 161 LYS A C 1
ATOM 1317 O O . LYS A 1 161 ? -9.705 2.247 15.898 1.00 88.38 161 LYS A O 1
ATOM 1322 N N . ASN A 1 162 ? -8.660 0.327 15.374 1.00 88.12 162 ASN A N 1
ATOM 1323 C CA . ASN A 1 162 ? -8.092 0.841 14.125 1.00 88.12 162 ASN A CA 1
ATOM 1324 C C . ASN A 1 162 ? -9.179 1.165 13.092 1.00 88.12 162 ASN A C 1
ATOM 1326 O O . ASN A 1 162 ? -9.111 2.237 12.493 1.00 88.12 162 ASN A O 1
ATOM 1330 N N . ALA A 1 163 ? -10.197 0.311 12.948 1.00 91.50 163 ALA A N 1
ATOM 1331 C CA . ALA A 1 163 ? -11.366 0.592 12.110 1.00 91.50 163 ALA A CA 1
ATOM 1332 C C . ALA A 1 163 ? -12.099 1.867 12.568 1.00 91.50 163 ALA A C 1
ATOM 1334 O O . ALA A 1 163 ? -12.421 2.752 11.770 1.00 91.50 163 ALA A O 1
ATOM 1335 N N . TYR A 1 164 ? -12.302 2.015 13.881 1.00 90.31 164 TYR A N 1
ATOM 1336 C CA . TYR A 1 164 ? -12.911 3.213 14.460 1.00 90.31 164 TYR A CA 1
ATOM 1337 C C . TYR A 1 164 ? -12.102 4.486 14.150 1.00 90.31 164 TYR A C 1
ATOM 1339 O O . TYR A 1 164 ? -12.670 5.498 13.730 1.00 90.31 164 TYR A O 1
ATOM 1347 N N . ASP A 1 165 ? -10.777 4.436 14.315 1.00 86.12 165 ASP A N 1
ATOM 1348 C CA . ASP A 1 165 ? -9.877 5.556 14.021 1.00 86.12 165 ASP A CA 1
ATOM 1349 C C . ASP A 1 165 ? -9.806 5.885 12.523 1.00 86.12 165 ASP A C 1
ATOM 1351 O O . ASP A 1 165 ? -9.548 7.036 12.169 1.00 86.12 165 ASP A O 1
ATOM 1355 N N . ALA A 1 166 ? -10.065 4.904 11.654 1.00 88.50 166 ALA A N 1
ATOM 1356 C CA . ALA A 1 166 ? -10.205 5.085 10.210 1.00 88.50 166 ALA A CA 1
ATOM 1357 C C . ALA A 1 166 ? -11.559 5.704 9.808 1.00 88.50 166 ALA A C 1
ATOM 1359 O O . ALA A 1 166 ? -11.829 5.895 8.622 1.00 88.50 166 ALA A O 1
ATOM 1360 N N . GLY A 1 167 ? -12.428 6.023 10.775 1.00 89.50 167 GLY A N 1
ATOM 1361 C CA . GLY A 1 167 ? -13.728 6.641 10.522 1.00 89.50 167 GLY A CA 1
ATOM 1362 C C . GLY A 1 167 ? -14.787 5.673 9.986 1.00 89.50 167 GLY A C 1
ATOM 1363 O O . GLY A 1 167 ? -15.784 6.117 9.399 1.00 89.50 167 GLY A O 1
ATOM 1364 N N . ALA A 1 168 ? -14.598 4.366 10.188 1.00 92.81 168 ALA A N 1
ATOM 1365 C CA . ALA A 1 168 ? -15.538 3.342 9.755 1.00 92.81 168 ALA A CA 1
ATOM 1366 C C . ALA A 1 168 ? -16.926 3.533 10.395 1.00 92.81 168 ALA A C 1
ATOM 1368 O O . ALA A 1 168 ? -17.056 3.929 11.560 1.00 92.81 168 ALA A O 1
ATOM 1369 N N . SER A 1 169 ? -17.978 3.313 9.608 1.00 92.56 169 SER A N 1
ATOM 1370 C CA . SER A 1 169 ? -19.357 3.247 10.097 1.00 92.56 169 SER A CA 1
ATOM 1371 C C . SER A 1 169 ? -19.677 1.872 10.682 1.00 92.56 169 SER A C 1
ATOM 1373 O O . SER A 1 169 ? -20.498 1.784 11.594 1.00 92.56 169 SER A O 1
ATOM 1375 N N . TYR A 1 170 ? -18.979 0.829 10.227 1.00 94.38 170 TYR A N 1
ATOM 1376 C CA . TYR A 1 170 ? -19.056 -0.506 10.793 1.00 94.38 170 TYR A CA 1
ATOM 1377 C C . TYR A 1 170 ? -17.676 -1.157 10.906 1.00 94.38 170 TYR A C 1
ATOM 1379 O O . TYR A 1 170 ? -16.743 -0.838 10.179 1.00 94.38 170 TYR A O 1
ATOM 1387 N N . CYS A 1 171 ? -17.571 -2.108 11.829 1.00 95.50 171 CYS A N 1
ATOM 1388 C CA . CYS A 1 171 ? -16.485 -3.074 11.866 1.00 95.50 171 CYS A CA 1
ATOM 1389 C C . CYS A 1 171 ? -17.111 -4.447 12.122 1.00 95.50 171 CYS A C 1
ATOM 1391 O O . CYS A 1 171 ? -17.821 -4.627 13.116 1.00 95.50 171 CYS A O 1
ATOM 1393 N N . ARG A 1 172 ? -16.922 -5.390 11.198 1.00 95.94 172 ARG A N 1
ATOM 1394 C CA . ARG A 1 172 ? -17.457 -6.751 11.275 1.00 95.94 172 ARG A CA 1
ATOM 1395 C C . ARG A 1 172 ? -16.328 -7.706 11.632 1.00 95.94 172 ARG A C 1
ATOM 1397 O O . ARG A 1 172 ? -15.289 -7.699 10.984 1.00 95.94 172 ARG A O 1
ATOM 1404 N N . VAL A 1 173 ? -16.568 -8.557 12.625 1.00 95.31 173 VAL A N 1
ATOM 1405 C CA . VAL A 1 173 ? -15.673 -9.662 12.979 1.00 95.31 173 VAL A CA 1
ATOM 1406 C C . VAL A 1 173 ? -16.373 -10.968 12.628 1.00 95.31 173 VAL A C 1
ATOM 1408 O O . VAL A 1 173 ? -17.488 -11.209 13.092 1.00 95.31 173 VAL A O 1
ATOM 1411 N N . ARG A 1 174 ? -15.733 -11.796 11.803 1.00 92.25 174 ARG A N 1
ATOM 1412 C CA . ARG A 1 174 ? -16.157 -13.170 11.503 1.00 92.25 174 ARG A CA 1
ATOM 1413 C C . ARG A 1 174 ? -15.028 -14.123 11.867 1.00 92.25 174 ARG A C 1
ATOM 1415 O O . ARG A 1 174 ? -13.858 -13.768 11.748 1.00 92.25 174 ARG A O 1
ATOM 1422 N N . ILE A 1 175 ? -15.381 -15.318 12.323 1.00 91.00 175 ILE A N 1
ATOM 1423 C CA . ILE A 1 175 ? -14.419 -16.385 12.581 1.00 91.00 175 ILE A CA 1
ATOM 1424 C C . ILE A 1 175 ? -14.933 -17.632 11.873 1.00 91.00 175 ILE A C 1
ATOM 1426 O O . ILE A 1 175 ? -16.081 -18.021 12.077 1.00 91.00 175 ILE A O 1
ATOM 1430 N N . GLU A 1 176 ? -14.095 -18.212 11.026 1.00 90.69 176 GLU A N 1
ATOM 1431 C CA . GLU A 1 176 ? -14.408 -19.361 10.176 1.00 90.69 176 GLU A CA 1
ATOM 1432 C C . GLU A 1 176 ? -13.501 -20.543 10.539 1.00 90.69 176 GLU A C 1
ATOM 1434 O O . GLU A 1 176 ? -12.402 -20.358 11.073 1.00 90.69 176 GLU A O 1
ATOM 1439 N N . ASN A 1 177 ? -13.955 -21.762 10.230 1.00 85.88 177 ASN A N 1
ATOM 1440 C CA . ASN A 1 177 ? -13.176 -23.000 10.366 1.00 85.88 177 ASN A CA 1
ATOM 1441 C C . ASN A 1 177 ? -12.606 -23.228 11.782 1.00 85.88 177 ASN A C 1
ATOM 1443 O O . ASN A 1 177 ? -11.429 -23.548 11.946 1.00 85.88 177 ASN A O 1
ATOM 1447 N N . ILE A 1 178 ? -13.430 -23.046 12.823 1.00 86.56 178 ILE A N 1
ATOM 1448 C CA . ILE A 1 178 ? -13.037 -23.325 14.213 1.00 86.56 178 ILE A CA 1
ATOM 1449 C C . ILE A 1 178 ? -13.128 -24.842 14.465 1.00 86.56 178 ILE A C 1
ATOM 1451 O O . ILE A 1 178 ? -14.243 -25.361 14.480 1.00 86.56 178 ILE A O 1
ATOM 1455 N N . PRO A 1 179 ? -12.015 -25.554 14.749 1.00 82.69 179 PRO A N 1
ATOM 1456 C CA . PRO A 1 179 ? -12.022 -27.021 14.852 1.00 82.69 179 PRO A CA 1
ATOM 1457 C C . PRO A 1 179 ? -12.926 -27.594 15.953 1.00 82.69 179 PRO A C 1
ATOM 1459 O O . PRO A 1 179 ? -13.328 -28.750 15.892 1.00 82.69 179 PRO A O 1
ATOM 1462 N N . SER A 1 180 ? -13.208 -26.808 16.995 1.00 83.00 180 SER A N 1
ATOM 1463 C CA . SER A 1 180 ? -14.021 -27.216 18.145 1.00 83.00 180 SER A CA 1
ATOM 1464 C C . SER A 1 180 ? -15.515 -26.909 18.002 1.00 83.00 180 SER A C 1
ATOM 1466 O O . SER A 1 180 ? -16.281 -27.224 18.914 1.00 83.00 180 SER A O 1
ATOM 1468 N N . LEU A 1 181 ? -15.940 -26.281 16.902 1.00 81.31 181 LEU A N 1
ATOM 1469 C CA . LEU A 1 181 ? -17.342 -25.973 16.622 1.00 81.31 181 LEU A CA 1
ATOM 1470 C C . LEU A 1 181 ? -17.874 -26.853 15.482 1.00 81.31 181 LEU A C 1
ATOM 1472 O O . LEU A 1 181 ? -17.080 -27.362 14.693 1.00 81.31 181 LEU A O 1
ATOM 1476 N N . PRO A 1 182 ? -19.204 -27.046 15.384 1.00 80.69 182 PRO A N 1
ATOM 1477 C CA . PRO A 1 182 ? -19.797 -27.758 14.259 1.00 80.69 182 PRO A CA 1
ATOM 1478 C C . PRO A 1 182 ? -19.361 -27.149 12.925 1.00 80.69 182 PRO A C 1
ATOM 1480 O O . PRO A 1 182 ? -19.345 -25.923 12.784 1.00 80.69 182 PRO A O 1
ATOM 1483 N N . GLU A 1 183 ? -19.034 -28.004 11.955 1.00 73.31 183 GLU A N 1
ATOM 1484 C CA . GLU A 1 183 ? -18.739 -27.554 10.597 1.00 73.31 183 GLU A CA 1
ATOM 1485 C C . GLU A 1 183 ? -19.961 -26.830 10.019 1.00 73.31 183 GLU A C 1
ATOM 1487 O O . GLU A 1 183 ? -21.082 -27.344 10.029 1.00 73.31 183 GLU A O 1
ATOM 1492 N N . VAL A 1 184 ? -19.728 -25.611 9.542 1.00 75.19 184 VAL A N 1
ATOM 1493 C CA . VAL A 1 184 ? -20.676 -24.851 8.724 1.00 75.19 184 VAL A CA 1
ATOM 1494 C C . VAL A 1 184 ? -20.377 -25.182 7.261 1.00 75.19 184 VAL A C 1
ATOM 1496 O O . VAL A 1 184 ? -19.244 -25.548 6.936 1.00 75.19 184 VAL A O 1
ATOM 1499 N N . ASP A 1 185 ? -21.373 -25.084 6.379 1.00 78.12 185 ASP A N 1
ATOM 1500 C CA . ASP A 1 185 ? -21.156 -25.288 4.946 1.00 78.12 185 ASP A CA 1
ATOM 1501 C C . ASP A 1 185 ? -20.025 -24.370 4.453 1.00 78.12 185 ASP A C 1
ATOM 1503 O O . ASP A 1 185 ? -20.052 -23.153 4.655 1.00 78.12 185 ASP A O 1
ATOM 1507 N N . LYS A 1 186 ? -19.013 -24.954 3.797 1.00 74.12 186 LYS A N 1
ATOM 1508 C CA . LYS A 1 186 ? -17.875 -24.203 3.253 1.00 74.12 186 LYS A CA 1
ATOM 1509 C C . LYS A 1 186 ? -18.315 -23.160 2.226 1.00 74.12 186 LYS A C 1
ATOM 1511 O O . LYS A 1 186 ? -17.570 -22.211 2.006 1.00 74.12 186 LYS A O 1
ATOM 1516 N N . ALA A 1 187 ? -19.496 -23.311 1.624 1.00 79.00 187 ALA A N 1
ATOM 1517 C CA . ALA A 1 187 ? -20.080 -22.313 0.734 1.00 79.00 187 ALA A CA 1
ATOM 1518 C C . ALA A 1 187 ? -20.371 -20.961 1.424 1.00 79.00 187 ALA A C 1
ATOM 1520 O O . ALA A 1 187 ? -20.404 -19.939 0.742 1.00 79.00 187 ALA A O 1
ATOM 1521 N N . ASP A 1 188 ? -20.532 -20.931 2.753 1.00 81.81 188 ASP A N 1
ATOM 1522 C CA . ASP A 1 188 ? -20.804 -19.708 3.530 1.00 81.81 188 ASP A CA 1
ATOM 1523 C C . ASP A 1 188 ? -19.526 -18.991 4.027 1.00 81.81 188 ASP A C 1
ATOM 1525 O O . ASP A 1 188 ? -19.580 -17.869 4.567 1.00 81.81 188 ASP A O 1
ATOM 1529 N N . ASN A 1 189 ? -18.362 -19.627 3.857 1.00 86.06 189 ASN A N 1
ATOM 1530 C CA . ASN A 1 189 ? -17.065 -19.055 4.210 1.00 86.06 189 ASN A CA 1
ATOM 1531 C C . ASN A 1 189 ? -16.635 -18.019 3.168 1.00 86.06 189 ASN A C 1
ATOM 1533 O O . ASN A 1 189 ? -16.789 -18.225 1.966 1.00 86.06 189 ASN A O 1
ATOM 1537 N N . LEU A 1 190 ? -16.047 -16.909 3.623 1.00 86.88 190 LEU A N 1
ATOM 1538 C CA . LEU A 1 190 ? -15.452 -15.930 2.705 1.00 86.88 190 LEU A CA 1
ATOM 1539 C C . LEU A 1 190 ? -14.089 -16.384 2.183 1.00 86.88 190 LEU A C 1
ATOM 1541 O O . LEU A 1 190 ? -13.687 -15.937 1.112 1.00 86.88 190 LEU A O 1
ATOM 1545 N N . PHE A 1 191 ? -13.398 -17.247 2.930 1.00 87.44 191 PHE A N 1
ATOM 1546 C CA . PHE A 1 191 ? -12.083 -17.773 2.563 1.00 87.44 191 PHE A CA 1
ATOM 1547 C C . PHE A 1 191 ? -12.065 -19.310 2.640 1.00 87.44 191 PHE A C 1
ATOM 1549 O O . PHE A 1 191 ? -11.364 -19.888 3.479 1.00 87.44 191 PHE A O 1
ATOM 1556 N N . PRO A 1 192 ? -12.874 -20.002 1.814 1.00 85.38 192 PRO A N 1
ATOM 1557 C CA . PRO A 1 192 ? -13.017 -21.460 1.855 1.00 85.38 192 PRO A CA 1
ATOM 1558 C C . PRO A 1 192 ? -11.727 -22.222 1.514 1.00 85.38 192 PRO A C 1
ATOM 1560 O O . PRO A 1 192 ? -11.595 -23.394 1.868 1.00 85.38 192 PRO A O 1
ATOM 1563 N N . GLU A 1 193 ? -10.784 -21.577 0.830 1.00 86.12 193 GLU A N 1
ATOM 1564 C CA . GLU A 1 193 ? -9.471 -22.108 0.470 1.00 86.12 193 GLU A CA 1
ATOM 1565 C C . GLU A 1 193 ? -8.487 -22.161 1.645 1.00 86.12 193 GLU A C 1
ATOM 1567 O O . GLU A 1 193 ? -7.501 -22.899 1.585 1.00 86.12 193 GLU A O 1
ATOM 1572 N N . LEU A 1 194 ? -8.736 -21.400 2.717 1.00 85.62 194 LEU A N 1
ATOM 1573 C CA . LEU A 1 194 ? -7.845 -21.354 3.869 1.00 85.62 194 LEU A CA 1
ATOM 1574 C C . LEU A 1 194 ? -8.154 -22.501 4.848 1.00 85.62 194 LEU A C 1
ATOM 1576 O O . LEU A 1 194 ? -9.313 -22.707 5.220 1.00 85.62 194 LEU A O 1
ATOM 1580 N N . PRO A 1 195 ? -7.128 -23.220 5.347 1.00 80.06 195 PRO A N 1
ATOM 1581 C CA . PRO A 1 195 ? -7.320 -24.392 6.208 1.00 80.06 195 PRO A CA 1
ATOM 1582 C C . PRO A 1 195 ? -7.946 -24.058 7.574 1.00 80.06 195 PRO A C 1
ATOM 1584 O O . PRO A 1 195 ? -8.539 -24.931 8.202 1.00 80.06 195 PRO A O 1
ATOM 1587 N N . GLY A 1 196 ? -7.861 -22.796 8.010 1.00 79.62 196 GLY A N 1
ATOM 1588 C CA . GLY A 1 196 ? -8.435 -22.307 9.262 1.00 79.62 196 GLY A CA 1
ATOM 1589 C C . GLY A 1 196 ? -7.633 -22.649 10.526 1.00 79.62 196 GLY A C 1
ATOM 1590 O O . GLY A 1 196 ? -6.648 -23.385 10.456 1.00 79.62 196 GLY A O 1
ATOM 1591 N N . PRO A 1 197 ? -8.032 -22.107 11.693 1.00 88.69 197 PRO A N 1
ATOM 1592 C CA . PRO A 1 197 ? -9.104 -21.124 11.890 1.00 88.69 197 PRO A CA 1
ATOM 1593 C C . PRO A 1 197 ? -8.777 -19.767 11.249 1.00 88.69 197 PRO A C 1
ATOM 1595 O O . PRO A 1 197 ? -7.633 -19.319 11.279 1.00 88.69 197 PRO A O 1
ATOM 1598 N N . VAL A 1 198 ? -9.781 -19.110 10.662 1.00 91.94 198 VAL A N 1
ATOM 1599 C CA . VAL A 1 198 ? -9.626 -17.811 9.982 1.00 91.94 198 VAL A CA 1
ATOM 1600 C C . VAL A 1 198 ? -10.369 -16.741 10.768 1.00 91.94 198 VAL A C 1
ATOM 1602 O O . VAL A 1 198 ? -11.554 -16.894 11.049 1.00 91.94 198 VAL A O 1
ATOM 1605 N N . ILE A 1 199 ? -9.693 -15.644 11.111 1.00 93.31 199 ILE A N 1
ATOM 1606 C CA . ILE A 1 199 ? -10.312 -14.467 11.733 1.00 93.31 199 ILE A CA 1
ATOM 1607 C C . ILE A 1 199 ? -10.354 -13.354 10.689 1.00 93.31 199 ILE A C 1
ATOM 1609 O O . ILE A 1 199 ? -9.313 -12.887 10.234 1.00 93.31 199 ILE A O 1
ATOM 1613 N N . ILE A 1 200 ? -11.558 -12.911 10.341 1.00 94.44 200 ILE A N 1
ATOM 1614 C CA . ILE A 1 200 ? -11.797 -11.833 9.388 1.00 94.44 200 ILE A CA 1
ATOM 1615 C C . ILE A 1 200 ? -12.266 -10.608 10.167 1.00 94.44 200 ILE A C 1
ATOM 1617 O O . ILE A 1 200 ? -13.280 -10.663 10.866 1.00 94.44 200 ILE A O 1
ATOM 1621 N N . ILE A 1 201 ? -11.542 -9.497 10.035 1.00 95.38 201 ILE A N 1
ATOM 1622 C CA . ILE A 1 201 ? -11.934 -8.191 10.574 1.00 95.38 201 ILE A CA 1
ATOM 1623 C C . ILE A 1 201 ? -12.026 -7.226 9.402 1.00 95.38 201 ILE A C 1
ATOM 1625 O O . ILE A 1 201 ? -11.031 -6.977 8.732 1.00 95.38 201 ILE A O 1
ATOM 1629 N N . GLU A 1 202 ? -13.228 -6.721 9.164 1.00 95.81 202 GLU A N 1
ATOM 1630 C CA . GLU A 1 202 ? -13.568 -5.886 8.015 1.00 95.81 202 GLU A CA 1
ATOM 1631 C C . GLU A 1 202 ? -14.163 -4.552 8.480 1.00 95.81 202 GLU A C 1
ATOM 1633 O O . GLU A 1 202 ? -14.985 -4.526 9.399 1.00 95.81 202 GLU A O 1
ATOM 1638 N N . ASP A 1 203 ? -13.809 -3.460 7.807 1.00 96.31 203 ASP A N 1
ATOM 1639 C CA . ASP A 1 203 ? -14.354 -2.122 8.009 1.00 96.31 203 ASP A CA 1
ATOM 1640 C C . ASP A 1 203 ? -14.548 -1.321 6.705 1.00 96.31 203 ASP A C 1
ATOM 1642 O O . ASP A 1 203 ? -13.933 -1.590 5.672 1.00 96.31 203 ASP A O 1
ATOM 1646 N N . ASP A 1 204 ? -15.403 -0.296 6.762 1.00 96.25 204 ASP A N 1
ATOM 1647 C CA . ASP A 1 204 ? -15.593 0.727 5.717 1.00 96.25 204 ASP A CA 1
ATOM 1648 C C . ASP A 1 204 ? -14.895 2.053 6.076 1.00 96.25 204 ASP A C 1
ATOM 1650 O O . ASP A 1 204 ? -15.435 3.155 5.912 1.00 96.25 204 ASP A O 1
ATOM 1654 N N . GLY A 1 205 ? -13.717 1.975 6.683 1.00 94.31 205 GLY A N 1
ATOM 1655 C CA . GLY A 1 205 ? -12.885 3.131 6.978 1.00 94.31 205 GLY A CA 1
ATOM 1656 C C . GLY A 1 205 ? -12.282 3.760 5.721 1.00 94.31 205 GLY A C 1
ATOM 1657 O O . GLY A 1 205 ? -12.668 3.486 4.586 1.00 94.31 205 GLY A O 1
ATOM 1658 N N . SER A 1 206 ? -11.288 4.620 5.918 1.00 93.38 206 SER A N 1
ATOM 1659 C CA . SER A 1 206 ? -10.570 5.295 4.827 1.00 93.38 206 SER A CA 1
ATOM 1660 C C . SER A 1 206 ? -9.735 4.365 3.937 1.00 93.38 206 SER A C 1
ATOM 1662 O O . SER A 1 206 ? -9.275 4.795 2.882 1.00 93.38 206 SER A O 1
ATOM 1664 N N . GLY A 1 207 ? -9.475 3.132 4.384 1.00 94.12 207 GLY A N 1
ATOM 1665 C CA . GLY A 1 207 ? -8.428 2.279 3.826 1.00 94.12 207 GLY A CA 1
ATOM 1666 C C . GLY A 1 207 ? -7.026 2.868 4.011 1.00 94.12 207 GLY A C 1
ATOM 1667 O O . GLY A 1 207 ? -6.830 3.851 4.738 1.00 94.12 207 GLY A O 1
ATOM 1668 N N . MET A 1 208 ? -6.038 2.253 3.363 1.00 93.00 208 MET A N 1
ATOM 1669 C CA . MET A 1 208 ? -4.633 2.657 3.423 1.00 93.00 208 MET A CA 1
ATOM 1670 C C . MET A 1 208 ? -4.023 2.738 2.022 1.00 93.00 208 MET A C 1
ATOM 1672 O O . MET A 1 208 ? -4.238 1.873 1.178 1.00 93.00 208 MET A O 1
ATOM 1676 N N . THR A 1 209 ? -3.223 3.776 1.780 1.00 91.88 209 THR A N 1
ATOM 1677 C CA . THR A 1 209 ? -2.372 3.868 0.586 1.00 91.88 209 THR A CA 1
ATOM 1678 C C . THR A 1 209 ? -1.093 3.050 0.773 1.00 91.88 209 THR A C 1
ATOM 1680 O O . THR A 1 209 ? -0.726 2.710 1.902 1.00 91.88 209 THR A O 1
ATOM 1683 N N . ARG A 1 210 ? -0.342 2.819 -0.314 1.00 89.19 210 ARG A N 1
ATOM 1684 C CA . ARG A 1 210 ? 1.010 2.226 -0.263 1.00 89.19 210 ARG A CA 1
ATOM 1685 C C . ARG A 1 210 ? 1.900 2.893 0.791 1.00 89.19 210 ARG A C 1
ATOM 1687 O O . ARG A 1 210 ? 2.563 2.210 1.562 1.00 89.19 210 ARG A O 1
ATOM 1694 N N . GLU A 1 211 ? 1.888 4.223 0.850 1.00 86.12 211 GLU A N 1
ATOM 1695 C CA . GLU A 1 211 ? 2.692 4.986 1.808 1.00 86.12 211 GLU A CA 1
ATOM 1696 C C . GLU A 1 211 ? 2.278 4.709 3.258 1.00 86.12 211 GLU A C 1
ATOM 1698 O O . GLU A 1 211 ? 3.137 4.527 4.121 1.00 86.12 211 GLU A O 1
ATOM 1703 N N . VAL A 1 212 ? 0.972 4.635 3.534 1.00 88.06 212 VAL A N 1
ATOM 1704 C CA . VAL A 1 212 ? 0.457 4.318 4.874 1.00 88.06 212 VAL A CA 1
ATOM 1705 C C . VAL A 1 212 ? 0.808 2.881 5.271 1.00 88.06 212 VAL A C 1
ATOM 1707 O O . VAL A 1 212 ? 1.148 2.639 6.430 1.00 88.06 212 VAL A O 1
ATOM 1710 N N . ILE A 1 213 ? 0.804 1.938 4.326 1.00 90.06 213 ILE A N 1
ATOM 1711 C CA . ILE A 1 213 ? 1.260 0.562 4.564 1.00 90.06 213 ILE A CA 1
ATOM 1712 C C . ILE A 1 213 ? 2.766 0.545 4.878 1.00 90.06 213 ILE A C 1
ATOM 1714 O O . ILE A 1 213 ? 3.171 0.042 5.924 1.00 90.06 213 ILE A O 1
ATOM 1718 N N . GLU A 1 214 ? 3.596 1.146 4.022 1.00 86.06 214 GLU A N 1
ATOM 1719 C CA . GLU A 1 214 ? 5.062 1.144 4.145 1.00 86.06 214 GLU A CA 1
ATOM 1720 C C . GLU A 1 214 ? 5.582 1.900 5.369 1.00 86.06 214 GLU A C 1
ATOM 1722 O O . GLU A 1 214 ? 6.521 1.457 6.031 1.00 86.06 214 GLU A O 1
ATOM 1727 N N . ASN A 1 215 ? 5.009 3.070 5.652 1.00 82.06 215 ASN A N 1
ATOM 1728 C CA . ASN A 1 215 ? 5.528 3.995 6.656 1.00 82.06 215 ASN A CA 1
ATOM 1729 C C . ASN A 1 215 ? 4.706 4.014 7.947 1.00 82.06 215 ASN A C 1
ATOM 1731 O O . ASN A 1 215 ? 5.187 4.529 8.955 1.00 82.06 215 ASN A O 1
ATOM 1735 N N . GLY A 1 216 ? 3.496 3.454 7.927 1.00 80.56 216 GLY A N 1
ATOM 1736 C CA . GLY A 1 216 ? 2.635 3.303 9.095 1.00 80.56 216 GLY A CA 1
ATOM 1737 C C . GLY A 1 216 ? 2.547 1.851 9.556 1.00 80.56 216 GLY A C 1
ATOM 1738 O O . GLY A 1 216 ? 3.006 1.520 10.649 1.00 80.56 216 GLY A O 1
ATOM 1739 N N . TRP A 1 217 ? 1.962 0.974 8.734 1.00 85.19 217 TRP A N 1
ATOM 1740 C CA . TRP A 1 217 ? 1.685 -0.411 9.135 1.00 85.19 217 TRP A CA 1
ATOM 1741 C C . TRP A 1 217 ? 2.974 -1.219 9.366 1.00 85.19 217 TRP A C 1
ATOM 1743 O O . TRP A 1 217 ? 3.165 -1.770 10.452 1.00 85.19 217 TRP A O 1
ATOM 1753 N N . LEU A 1 218 ? 3.905 -1.199 8.406 1.00 85.06 218 LEU A N 1
ATOM 1754 C CA . LEU A 1 218 ? 5.188 -1.920 8.455 1.00 85.06 218 LEU A CA 1
ATOM 1755 C C . LEU A 1 218 ? 6.247 -1.275 9.362 1.00 85.06 218 LEU A C 1
ATOM 1757 O O . LEU A 1 218 ? 7.349 -1.810 9.500 1.00 85.06 218 LEU A O 1
ATOM 1761 N N . ARG A 1 219 ? 5.938 -0.144 10.010 1.00 78.94 219 ARG A N 1
ATOM 1762 C CA . ARG A 1 219 ? 6.867 0.538 10.922 1.00 78.94 219 ARG A CA 1
ATOM 1763 C C . ARG A 1 219 ? 6.440 0.426 12.373 1.00 78.94 219 ARG A C 1
ATOM 1765 O O . ARG A 1 219 ? 5.581 1.185 12.843 1.00 78.94 219 ARG A O 1
ATOM 1772 N N . PRO A 1 220 ? 7.050 -0.513 13.111 1.00 66.50 220 PRO A N 1
ATOM 1773 C CA . PRO A 1 220 ? 6.854 -0.574 14.529 1.00 66.50 220 PRO A CA 1
ATOM 1774 C C . PRO A 1 220 ? 7.039 0.710 15.317 1.00 66.50 220 PRO A C 1
ATOM 1776 O O . PRO A 1 220 ? 8.015 1.415 15.139 1.00 66.50 220 PRO A O 1
ATOM 1779 N N . ALA A 1 221 ? 6.074 0.980 16.204 1.00 61.19 221 ALA A N 1
ATOM 1780 C CA . ALA A 1 221 ? 6.116 2.061 17.183 1.00 61.19 221 ALA A CA 1
ATOM 1781 C C . ALA A 1 221 ? 6.195 3.491 16.596 1.00 61.19 221 ALA A C 1
ATOM 1783 O O . ALA A 1 221 ? 6.654 4.404 17.276 1.00 61.19 221 ALA A O 1
ATOM 1784 N N . SER A 1 222 ? 5.691 3.719 15.372 1.00 61.97 222 SER A N 1
ATOM 1785 C CA . SER A 1 222 ? 5.644 5.067 14.784 1.00 61.97 222 SER A CA 1
ATOM 1786 C C . SER A 1 222 ? 4.919 6.063 15.705 1.00 61.97 222 SER A C 1
ATOM 1788 O O . SER A 1 222 ? 3.778 5.820 16.115 1.00 61.97 222 SER A O 1
ATOM 1790 N N . THR A 1 223 ? 5.525 7.220 15.967 1.00 56.25 223 THR A N 1
ATOM 1791 C CA . THR A 1 223 ? 4.986 8.260 16.867 1.00 56.25 223 THR A CA 1
ATOM 1792 C C . THR A 1 223 ? 3.774 9.018 16.309 1.00 56.25 223 THR A C 1
ATOM 1794 O O . THR A 1 223 ? 3.148 9.790 17.037 1.00 56.25 223 THR A O 1
ATOM 1797 N N . ILE A 1 224 ? 3.401 8.766 15.046 1.00 57.78 224 ILE A N 1
ATOM 1798 C CA . ILE A 1 224 ? 2.363 9.491 14.292 1.00 57.78 224 ILE A CA 1
ATOM 1799 C C . ILE A 1 224 ? 1.022 9.537 15.046 1.00 57.78 224 ILE A C 1
ATOM 1801 O O . ILE A 1 224 ? 0.385 10.587 15.101 1.00 57.78 224 ILE A O 1
ATOM 1805 N N . LYS A 1 225 ? 0.585 8.421 15.651 1.00 59.81 225 LYS A N 1
ATOM 1806 C CA . LYS A 1 225 ? -0.692 8.359 16.393 1.00 59.81 225 LYS A CA 1
ATOM 1807 C C . LYS A 1 225 ? -0.549 8.722 17.879 1.00 59.81 225 LYS A C 1
ATOM 1809 O O . LYS A 1 225 ? -1.467 9.307 18.452 1.00 59.81 225 LYS A O 1
ATOM 1814 N N . THR A 1 226 ? 0.606 8.445 18.482 1.00 59.41 226 THR A N 1
ATOM 1815 C CA . THR A 1 226 ? 0.855 8.627 19.921 1.00 59.41 226 THR A CA 1
ATOM 1816 C C . THR A 1 226 ? 0.846 10.102 20.339 1.00 59.41 226 THR A C 1
ATOM 1818 O O . THR A 1 226 ? 0.310 10.436 21.394 1.00 59.41 226 THR A O 1
ATOM 1821 N N . ALA A 1 227 ? 1.377 11.000 19.499 1.00 62.38 227 ALA A N 1
ATOM 1822 C CA . ALA A 1 227 ? 1.488 12.426 19.822 1.00 62.38 227 ALA A CA 1
ATOM 1823 C C . ALA A 1 227 ? 0.124 13.103 20.052 1.00 62.38 227 ALA A C 1
ATOM 1825 O O . ALA A 1 227 ? -0.024 13.918 20.958 1.00 62.38 227 ALA A O 1
ATOM 1826 N N . VAL A 1 228 ? -0.899 12.732 19.275 1.00 67.00 228 VAL A N 1
ATOM 1827 C CA . VAL A 1 228 ? -2.228 13.361 19.355 1.00 67.00 228 VAL A CA 1
ATOM 1828 C C . VAL A 1 228 ? -2.902 13.065 20.694 1.00 67.00 228 VAL A C 1
ATOM 1830 O O . VAL A 1 228 ? -3.439 13.969 21.329 1.00 67.00 228 VAL A O 1
ATOM 1833 N N . LYS A 1 229 ? -2.866 11.810 21.152 1.00 69.31 229 LYS A N 1
ATOM 1834 C CA . LYS A 1 229 ? -3.527 11.410 22.401 1.00 69.31 229 LYS A CA 1
ATOM 1835 C C . LYS A 1 229 ? -2.774 11.899 23.636 1.00 69.31 229 LYS A C 1
ATOM 1837 O O . LYS A 1 229 ? -3.411 12.321 24.596 1.00 69.31 229 LYS A O 1
ATOM 1842 N N . GLU A 1 230 ? -1.443 11.874 23.597 1.00 71.31 230 GLU A N 1
ATOM 1843 C CA . GLU A 1 230 ? -0.613 12.403 24.680 1.00 71.31 230 GLU A CA 1
ATOM 1844 C C . GLU A 1 230 ? -0.856 13.908 24.862 1.00 71.31 230 GLU A C 1
ATOM 1846 O O . GLU A 1 230 ? -1.102 14.357 25.979 1.00 71.31 230 GLU A O 1
ATOM 1851 N N . ASN A 1 231 ? -0.950 14.660 23.760 1.00 75.38 231 ASN A N 1
ATOM 1852 C CA . ASN A 1 231 ? -1.358 16.064 23.798 1.00 75.38 231 ASN A CA 1
ATOM 1853 C C . ASN A 1 231 ? -2.764 16.231 24.399 1.00 75.38 231 ASN A C 1
ATOM 1855 O O . ASN A 1 231 ? -2.948 17.056 25.288 1.00 75.38 231 ASN A O 1
ATOM 1859 N N . ILE A 1 232 ? -3.751 15.417 23.990 1.00 81.19 232 ILE A N 1
ATOM 1860 C CA . ILE A 1 232 ? -5.107 15.457 24.575 1.00 81.19 232 ILE A CA 1
ATOM 1861 C C . ILE A 1 232 ? -5.068 15.213 26.093 1.00 81.19 232 ILE A C 1
ATOM 1863 O O . ILE A 1 232 ? -5.772 15.890 26.845 1.00 81.19 232 ILE A O 1
ATOM 1867 N N . ARG A 1 233 ? -4.270 14.246 26.558 1.00 80.38 233 ARG A N 1
ATOM 1868 C CA . ARG A 1 233 ? -4.140 13.925 27.983 1.00 80.38 233 ARG A CA 1
ATOM 1869 C C . ARG A 1 233 ? -3.495 15.072 28.759 1.00 80.38 233 ARG A C 1
ATOM 1871 O O . ARG A 1 233 ? -4.052 15.498 29.768 1.00 80.38 233 ARG A O 1
ATOM 1878 N N . GLN A 1 234 ? -2.371 15.590 28.271 1.00 82.62 234 GLN A N 1
ATOM 1879 C CA . GLN A 1 234 ? -1.642 16.684 28.913 1.00 82.62 234 GLN A CA 1
ATOM 1880 C C . GLN A 1 234 ? -2.478 17.964 28.972 1.00 82.62 234 GLN A C 1
ATOM 1882 O O . GLN A 1 234 ? -2.525 18.622 30.009 1.00 82.62 234 GLN A O 1
ATOM 1887 N N . GLU A 1 235 ? -3.192 18.300 27.897 1.00 82.69 235 GLU A N 1
ATOM 1888 C CA . GLU A 1 235 ? -4.082 19.463 27.879 1.00 82.69 235 GLU A CA 1
ATOM 1889 C C . GLU A 1 235 ? -5.266 19.293 28.840 1.00 82.69 235 GLU A C 1
ATOM 1891 O O . GLU A 1 235 ? -5.665 20.260 29.488 1.00 82.69 235 GLU A O 1
ATOM 1896 N N . ARG A 1 236 ? -5.777 18.067 29.032 1.00 83.25 236 ARG A N 1
ATOM 1897 C CA . ARG A 1 236 ? -6.787 17.787 30.065 1.00 83.25 236 ARG A CA 1
ATOM 1898 C C . ARG A 1 236 ? -6.241 18.015 31.471 1.00 83.25 236 ARG A C 1
ATOM 1900 O O . ARG A 1 236 ? -6.908 18.650 32.283 1.00 83.25 236 ARG A O 1
ATOM 1907 N N . GLU A 1 237 ? -5.055 17.488 31.766 1.00 84.69 237 GLU A N 1
ATOM 1908 C CA . GLU A 1 237 ? -4.414 17.607 33.082 1.00 84.69 237 GLU A CA 1
ATOM 1909 C C . GLU A 1 237 ? -4.092 19.077 33.408 1.00 84.69 237 GLU A C 1
ATOM 1911 O O . GLU A 1 237 ? -4.429 19.550 34.494 1.00 84.69 237 GLU A O 1
ATOM 1916 N N . LYS A 1 238 ? -3.558 19.842 32.443 1.00 84.06 238 LYS A N 1
ATOM 1917 C CA . LYS A 1 238 ? -3.336 21.294 32.579 1.00 84.06 238 LYS A CA 1
ATOM 1918 C C . LYS A 1 238 ? -4.639 22.065 32.776 1.00 84.06 238 LYS A C 1
ATOM 1920 O O . LYS A 1 238 ? -4.713 22.925 33.652 1.00 84.06 238 LYS A O 1
ATOM 1925 N N . ALA A 1 239 ? -5.668 21.773 31.980 1.00 81.31 239 ALA A N 1
ATOM 1926 C CA . ALA A 1 239 ? -6.966 22.428 32.095 1.00 81.31 239 ALA A CA 1
ATOM 1927 C C . ALA A 1 239 ? -7.633 22.138 33.447 1.00 81.31 239 ALA A C 1
ATOM 1929 O O . ALA A 1 239 ? -8.213 23.044 34.043 1.00 81.31 239 ALA A O 1
ATOM 1930 N N . ALA A 1 240 ? -7.510 20.908 33.954 1.00 83.56 240 ALA A N 1
ATOM 1931 C CA . ALA A 1 240 ? -7.994 20.528 35.276 1.00 83.56 240 ALA A CA 1
ATOM 1932 C C . ALA A 1 240 ? -7.233 21.261 36.390 1.00 83.56 240 ALA A C 1
ATOM 1934 O O . ALA A 1 240 ? -7.864 21.859 37.259 1.00 83.56 240 ALA A O 1
ATOM 1935 N N . ALA A 1 241 ? -5.898 21.294 36.326 1.00 85.06 241 ALA A N 1
ATOM 1936 C CA . ALA A 1 241 ? -5.064 22.004 37.299 1.00 85.06 241 ALA A CA 1
ATOM 1937 C C . ALA A 1 241 ? -5.310 23.525 37.300 1.00 85.06 241 ALA A C 1
ATOM 1939 O O . ALA A 1 241 ? -5.258 24.162 38.347 1.00 85.06 241 ALA A O 1
ATOM 1940 N N . ALA A 1 242 ? -5.612 24.108 36.138 1.00 84.94 242 ALA A N 1
ATOM 1941 C CA . ALA A 1 242 ? -5.897 25.534 35.987 1.00 84.94 242 ALA A CA 1
ATOM 1942 C C . ALA A 1 242 ? -7.377 25.910 36.206 1.00 84.94 242 ALA A C 1
ATOM 1944 O O . ALA A 1 242 ? -7.718 27.085 36.070 1.00 84.94 242 ALA A O 1
ATOM 1945 N N . GLY A 1 243 ? -8.269 24.946 36.475 1.00 82.50 243 GLY A N 1
ATOM 1946 C CA . GLY A 1 243 ? -9.717 25.181 36.582 1.00 82.50 243 GLY A CA 1
ATOM 1947 C C . GLY A 1 243 ? -10.389 25.635 35.275 1.00 82.50 243 GLY A C 1
ATOM 1948 O O . GLY A 1 243 ? -11.468 26.219 35.301 1.00 82.50 243 GLY A O 1
ATOM 1949 N N . LYS A 1 244 ? -9.761 25.389 34.118 1.00 83.12 244 LYS A N 1
ATOM 1950 C CA . LYS A 1 244 ? 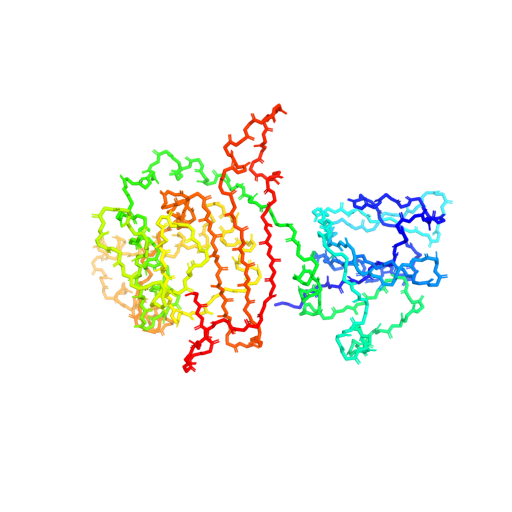-10.190 25.843 32.782 1.00 83.12 244 LYS A CA 1
ATOM 1951 C C . LYS A 1 244 ? -10.666 24.680 31.904 1.00 83.12 244 LYS A C 1
ATOM 1953 O O . LYS A 1 244 ? -10.242 24.550 30.760 1.00 83.12 244 LYS A O 1
ATOM 1958 N N . LEU A 1 245 ? -11.567 23.828 32.401 1.00 81.88 245 LEU A N 1
ATOM 1959 C CA . LEU A 1 245 ? -12.083 22.711 31.588 1.00 81.88 245 LEU A CA 1
ATOM 1960 C C . LEU A 1 245 ? -12.776 23.172 30.290 1.00 81.88 245 LEU A C 1
ATOM 1962 O O . LEU A 1 245 ? -12.664 22.490 29.279 1.00 81.88 245 LEU A O 1
ATOM 1966 N N . GLY A 1 246 ? -13.371 24.370 30.259 1.00 77.69 246 GLY A N 1
ATOM 1967 C CA . GLY A 1 246 ? -14.013 24.893 29.046 1.00 77.69 246 GLY A CA 1
ATOM 1968 C C . GLY A 1 246 ? -13.069 25.074 27.844 1.00 77.69 246 GLY A C 1
ATOM 1969 O O . GLY A 1 246 ? -13.495 24.903 26.703 1.00 77.69 246 GLY A O 1
ATOM 1970 N N . SER A 1 247 ? -11.776 25.363 28.059 1.00 74.31 247 SER A N 1
ATOM 1971 C CA . SER A 1 247 ? -10.801 25.406 26.954 1.00 74.31 247 SER A CA 1
ATOM 1972 C C . SER A 1 247 ? -10.435 24.010 26.446 1.00 74.31 247 SER A C 1
ATOM 1974 O O . SER A 1 247 ? -10.188 23.843 25.254 1.00 74.31 247 SER A O 1
ATOM 1976 N N . TYR A 1 248 ? -10.456 23.002 27.324 1.00 82.69 248 TYR A N 1
ATOM 1977 C CA . TYR A 1 248 ? -10.288 21.602 26.938 1.00 82.69 248 TYR A CA 1
ATOM 1978 C C . TYR A 1 248 ? -11.490 21.092 26.133 1.00 82.69 248 TYR A C 1
ATOM 1980 O O . TYR A 1 248 ? -11.312 20.453 25.098 1.00 82.69 248 TYR A O 1
ATOM 1988 N N . ASP A 1 249 ? -12.712 21.438 26.540 1.00 82.75 249 ASP A N 1
ATOM 1989 C CA . ASP A 1 249 ? -13.924 21.047 25.812 1.00 82.75 249 ASP A CA 1
ATOM 1990 C C . ASP A 1 249 ? -13.948 21.628 24.393 1.00 82.75 249 ASP A C 1
ATOM 1992 O O . ASP A 1 249 ? -14.326 20.937 23.442 1.00 82.75 249 ASP A O 1
ATOM 1996 N N . LYS A 1 250 ? -13.463 22.867 24.222 1.00 83.75 250 LYS A N 1
ATOM 1997 C CA . LYS A 1 250 ? -13.299 23.483 22.901 1.00 83.75 250 LYS A CA 1
ATOM 1998 C C . LYS A 1 250 ? -12.303 22.705 22.033 1.00 83.75 250 LYS A C 1
ATOM 2000 O O . LYS A 1 250 ? -12.656 22.341 20.913 1.00 83.75 250 LYS A O 1
ATOM 2005 N N . LEU A 1 251 ? -11.130 22.362 22.570 1.00 82.06 251 LEU A N 1
ATOM 2006 C CA . LEU A 1 251 ? -10.130 21.535 21.880 1.00 82.06 251 LEU A CA 1
ATOM 2007 C C . LEU A 1 251 ? -10.710 20.177 21.445 1.00 82.06 251 LEU A C 1
ATOM 2009 O O . LEU A 1 251 ? -10.542 19.758 20.301 1.00 82.06 251 LEU A O 1
ATOM 2013 N N . ILE A 1 252 ? -11.443 19.493 22.329 1.00 83.00 252 ILE A N 1
ATOM 2014 C CA . ILE A 1 252 ? -12.091 18.216 21.997 1.00 83.00 252 ILE A CA 1
ATOM 2015 C C . ILE A 1 252 ? -13.168 18.395 20.927 1.00 83.00 252 ILE A C 1
ATOM 2017 O O . ILE A 1 252 ? -13.295 17.542 20.048 1.00 83.00 252 ILE A O 1
ATOM 2021 N N . SER A 1 253 ? -13.941 19.480 20.977 1.00 83.00 253 SER A N 1
ATOM 2022 C CA . SER A 1 253 ? -14.962 19.765 19.966 1.00 83.00 253 SER A CA 1
ATOM 2023 C C . SER A 1 253 ? -14.353 19.977 18.575 1.00 83.00 253 SER A C 1
ATOM 2025 O O . SER A 1 253 ? -14.894 19.465 17.595 1.00 83.00 253 SER A O 1
ATOM 2027 N N . GLU A 1 254 ? -13.197 20.641 18.495 1.00 83.38 254 GLU A N 1
ATOM 2028 C CA . GLU A 1 254 ? -12.447 20.862 17.255 1.00 83.38 254 GLU A CA 1
ATOM 2029 C C . GLU A 1 254 ? -11.900 19.534 16.707 1.00 83.38 254 GLU A C 1
ATOM 2031 O O . GLU A 1 254 ? -12.191 19.178 15.565 1.00 83.38 254 GLU A O 1
ATOM 2036 N N . ILE A 1 255 ? -11.251 18.724 17.552 1.00 80.50 255 ILE A N 1
ATOM 2037 C CA . ILE A 1 255 ? -10.743 17.391 17.172 1.00 80.50 255 ILE A CA 1
ATOM 2038 C C . ILE A 1 255 ? -11.876 16.477 16.690 1.00 80.50 255 ILE A C 1
ATOM 2040 O O . ILE A 1 255 ? -11.739 15.781 15.682 1.00 80.50 255 ILE A O 1
ATOM 2044 N N . LYS A 1 256 ? -13.015 16.473 17.393 1.00 82.12 256 LYS A N 1
ATOM 2045 C CA . LYS A 1 256 ? -14.195 15.708 16.980 1.00 82.12 256 LYS A CA 1
ATOM 2046 C C . LYS A 1 256 ? -14.711 16.197 15.634 1.00 82.12 256 LYS A C 1
ATOM 2048 O O . LYS A 1 256 ? -15.017 15.366 14.787 1.00 82.12 256 LYS A O 1
ATOM 2053 N N . LYS A 1 257 ? -14.804 17.510 15.413 1.00 81.81 257 LYS A N 1
ATOM 2054 C CA . LYS A 1 257 ? -15.289 18.078 14.147 1.00 81.81 257 LYS A CA 1
ATOM 2055 C C . LYS A 1 257 ? -14.443 17.614 12.959 1.00 81.81 257 LYS A C 1
ATOM 2057 O O . LYS A 1 257 ? -15.004 17.218 11.944 1.00 81.81 257 LYS A O 1
ATOM 2062 N N . GLU A 1 258 ? -13.123 17.583 13.113 1.00 77.12 258 GLU A N 1
ATOM 2063 C CA . GLU A 1 258 ? -12.192 17.109 12.080 1.00 77.12 258 GLU A CA 1
ATOM 2064 C C . GLU A 1 258 ? -12.259 15.591 11.840 1.00 77.12 258 GLU A C 1
ATOM 2066 O O . GLU A 1 258 ? -11.899 15.115 10.768 1.00 77.12 258 GLU A O 1
ATOM 2071 N N . ARG A 1 259 ? -12.745 14.816 12.818 1.00 75.25 259 ARG A N 1
ATOM 2072 C CA . ARG A 1 259 ? -12.775 13.340 12.789 1.00 75.25 259 ARG A CA 1
ATOM 2073 C C . ARG A 1 259 ? -14.188 12.756 12.759 1.00 75.25 259 ARG A C 1
ATOM 2075 O O . ARG A 1 259 ? -14.426 11.648 13.246 1.00 75.25 259 ARG A O 1
ATOM 2082 N N . GLY A 1 260 ? -15.151 13.506 12.225 1.00 74.81 260 GLY A N 1
ATOM 2083 C CA . GLY A 1 260 ? -16.537 13.044 12.085 1.00 74.81 260 GLY A CA 1
ATOM 2084 C C . GLY A 1 260 ? -17.200 12.693 13.423 1.00 74.81 260 GLY A C 1
ATOM 2085 O O . GLY A 1 260 ? -17.897 11.690 13.532 1.00 74.81 260 GLY A O 1
ATOM 2086 N N . GLY A 1 261 ? -16.927 13.480 14.462 1.00 80.06 261 GLY A N 1
ATOM 2087 C CA . GLY A 1 261 ? -17.456 13.326 15.818 1.00 80.06 261 GLY A CA 1
ATOM 2088 C C . GLY A 1 261 ? -16.622 12.445 16.755 1.00 80.06 261 GLY A C 1
ATOM 2089 O O . GLY A 1 261 ? -16.970 12.324 17.932 1.00 80.06 261 GLY A O 1
ATOM 2090 N N . ARG A 1 262 ? -15.530 11.834 16.276 1.00 81.56 262 ARG A N 1
ATOM 2091 C CA . ARG A 1 262 ? -14.782 10.802 17.014 1.00 81.56 262 ARG A CA 1
ATOM 2092 C C . ARG A 1 262 ? -13.555 11.351 17.748 1.00 81.56 262 ARG A C 1
ATOM 2094 O O . ARG A 1 262 ? -12.870 12.247 17.268 1.00 81.56 262 ARG A O 1
ATOM 2101 N N . ILE A 1 263 ? -13.252 10.761 18.907 1.00 81.94 263 ILE A N 1
ATOM 2102 C CA . ILE A 1 263 ? -11.969 10.928 19.610 1.00 81.94 263 ILE A CA 1
ATOM 2103 C C . ILE A 1 263 ? -11.097 9.703 19.307 1.00 81.94 263 ILE A C 1
ATOM 2105 O O . ILE A 1 263 ? -11.617 8.597 19.439 1.00 81.94 263 ILE A O 1
ATOM 2109 N N . PRO A 1 264 ? -9.810 9.859 18.953 1.00 77.50 264 PRO A N 1
ATOM 2110 C CA . PRO A 1 264 ? -8.943 8.730 18.606 1.00 77.50 264 PRO A CA 1
ATOM 2111 C C . PRO A 1 264 ? -8.779 7.741 19.765 1.00 77.50 264 PRO A C 1
ATOM 2113 O O . PRO A 1 264 ? -8.539 8.152 20.904 1.00 77.50 264 PRO A O 1
ATOM 2116 N N . LEU A 1 265 ? -8.890 6.444 19.476 1.00 74.56 265 LEU A N 1
ATOM 2117 C CA . LEU A 1 265 ? -8.825 5.375 20.475 1.00 74.56 265 LEU A CA 1
ATOM 2118 C C . LEU A 1 265 ? -7.496 4.614 20.454 1.00 74.56 265 LEU A C 1
ATOM 2120 O O . LEU A 1 265 ? -7.003 4.248 21.527 1.00 74.56 265 LEU A O 1
ATOM 2124 N N . GLY A 1 266 ? -6.919 4.382 19.274 1.00 66.00 266 GLY A N 1
ATOM 2125 C CA . GLY A 1 266 ? -5.698 3.606 19.088 1.00 66.00 266 GLY A CA 1
ATOM 2126 C C . GLY A 1 266 ? -4.469 4.323 19.636 1.00 66.00 266 GLY A C 1
ATOM 2127 O O . GLY A 1 266 ? -4.241 5.500 19.364 1.00 66.00 266 GLY A O 1
ATOM 2128 N N . GLU A 1 267 ? -3.663 3.614 20.428 1.00 61.06 267 GLU A N 1
ATOM 2129 C CA . GLU A 1 267 ? -2.559 4.255 21.141 1.00 61.06 267 GLU A CA 1
ATOM 2130 C C . GLU A 1 267 ? -1.242 4.255 20.360 1.00 61.06 267 GLU A C 1
ATOM 2132 O O . GLU A 1 267 ? -0.628 5.312 20.258 1.00 61.06 267 GLU A O 1
ATOM 2137 N N . LYS A 1 268 ? -0.744 3.110 19.864 1.00 62.44 268 LYS A N 1
ATOM 2138 C CA . LYS A 1 268 ? 0.725 2.953 19.687 1.00 62.44 268 LYS A CA 1
ATOM 2139 C C . LYS A 1 268 ? 1.175 2.082 18.505 1.00 62.44 268 LYS A C 1
ATOM 2141 O O . LYS A 1 268 ? 2.233 1.454 18.522 1.00 62.44 268 LYS A O 1
ATOM 2146 N N . GLY A 1 269 ? 0.360 1.996 17.455 1.00 59.59 269 GLY A N 1
ATOM 2147 C CA . GLY A 1 269 ? 0.679 1.182 16.276 1.00 59.59 269 GLY A CA 1
ATOM 2148 C C . GLY A 1 269 ? 0.750 -0.324 16.564 1.00 59.59 269 GLY A C 1
ATOM 2149 O O . GLY A 1 269 ? 1.198 -1.084 15.726 1.00 59.59 269 GLY A O 1
ATOM 2150 N N . VAL A 1 270 ? 0.318 -0.805 17.727 1.00 64.25 270 VAL A N 1
ATOM 2151 C CA . VAL A 1 270 ? 0.460 -2.216 18.130 1.00 64.25 270 VAL A CA 1
ATOM 2152 C C . VAL A 1 270 ? -0.444 -3.194 17.365 1.00 64.25 270 VAL A C 1
ATOM 2154 O O . VAL A 1 270 ? -0.289 -4.399 17.519 1.00 64.25 270 VAL A O 1
ATOM 2157 N N . GLY A 1 271 ? -1.333 -2.714 16.487 1.00 65.38 271 GLY A N 1
ATOM 2158 C CA . GLY A 1 271 ? -2.260 -3.555 15.714 1.00 65.38 271 GLY A CA 1
ATOM 2159 C C . GLY A 1 271 ? -1.594 -4.667 14.890 1.00 65.38 271 GLY A C 1
ATOM 2160 O O . GLY A 1 271 ? -2.161 -5.741 14.752 1.00 65.38 271 GLY A O 1
ATOM 2161 N N . ARG A 1 272 ? -0.358 -4.482 14.418 1.00 75.50 272 ARG A N 1
ATOM 2162 C CA . ARG A 1 272 ? 0.400 -5.553 13.737 1.00 75.50 272 ARG A CA 1
ATOM 2163 C C . ARG A 1 272 ? 0.915 -6.650 14.689 1.00 75.50 272 ARG A C 1
ATOM 2165 O O . ARG A 1 272 ? 1.040 -7.802 14.294 1.00 75.50 272 ARG A O 1
ATOM 2172 N N . PHE A 1 273 ? 1.180 -6.311 15.957 1.00 73.00 273 PHE A N 1
ATOM 2173 C CA . PHE A 1 273 ? 1.458 -7.316 16.990 1.00 73.00 273 PHE A CA 1
ATOM 2174 C C . PHE A 1 273 ? 0.181 -8.081 17.327 1.00 73.00 273 PHE A C 1
ATOM 2176 O O . PHE A 1 273 ? 0.252 -9.265 17.634 1.00 73.00 273 PHE A O 1
ATOM 2183 N N . ALA A 1 274 ? -0.983 -7.427 17.220 1.00 77.56 274 ALA A N 1
ATOM 2184 C CA . ALA A 1 274 ? -2.266 -8.103 17.355 1.00 77.56 274 ALA A CA 1
ATOM 2185 C C . ALA A 1 274 ? -2.452 -9.127 16.236 1.00 77.56 274 ALA A C 1
ATOM 2187 O O . ALA A 1 274 ? -2.741 -10.277 16.537 1.00 77.56 274 ALA A O 1
ATOM 2188 N N . SER A 1 275 ? -2.213 -8.755 14.972 1.00 85.38 275 SER A N 1
ATOM 2189 C CA . SER A 1 275 ? -2.308 -9.714 13.863 1.00 85.38 275 SER A CA 1
ATOM 2190 C C . SER A 1 275 ? -1.322 -10.875 13.996 1.00 85.38 275 SER A C 1
ATOM 2192 O O . SER A 1 275 ? -1.720 -12.007 13.764 1.00 85.38 275 SER A O 1
ATOM 2194 N N . HIS A 1 276 ? -0.081 -10.619 14.430 1.00 83.81 276 HIS A N 1
ATOM 2195 C CA . HIS A 1 276 ? 0.891 -11.686 14.698 1.00 83.81 276 HIS A CA 1
ATOM 2196 C C . HIS A 1 276 ? 0.436 -12.611 15.839 1.00 83.81 276 HIS A C 1
ATOM 2198 O O . HIS A 1 276 ? 0.544 -13.827 15.746 1.00 83.81 276 HIS A O 1
ATOM 2204 N N . ARG A 1 277 ? -0.131 -12.053 16.915 1.00 83.62 277 ARG A N 1
ATOM 2205 C CA . ARG A 1 277 ? -0.646 -12.848 18.037 1.00 83.62 277 ARG A CA 1
ATOM 2206 C C . ARG A 1 277 ? -1.862 -13.697 17.652 1.00 83.62 277 ARG A C 1
ATOM 2208 O O . ARG A 1 277 ? -2.073 -14.745 18.252 1.00 83.62 277 ARG A O 1
ATOM 2215 N N . LEU A 1 278 ? -2.678 -13.221 16.712 1.00 87.38 278 LEU A N 1
ATOM 2216 C CA . LEU A 1 278 ? -3.936 -13.852 16.310 1.00 87.38 278 LEU A CA 1
ATOM 2217 C C . LEU A 1 278 ? -3.768 -14.968 15.272 1.00 87.38 278 LEU A C 1
ATOM 2219 O O . LEU A 1 278 ? -4.657 -15.809 15.164 1.00 87.38 278 LEU A O 1
ATOM 2223 N N . GLY A 1 279 ? -2.669 -14.994 14.519 1.00 87.75 279 GLY A N 1
ATOM 2224 C CA . GLY A 1 279 ? -2.447 -16.015 13.501 1.00 87.75 279 GLY A CA 1
ATOM 2225 C C . GLY A 1 279 ? -1.029 -16.011 12.942 1.00 87.75 279 GLY A C 1
ATOM 2226 O O . GLY A 1 279 ? -0.305 -15.029 13.062 1.00 87.75 279 GLY A O 1
ATOM 2227 N N . ARG A 1 280 ? -0.654 -17.123 12.299 1.00 87.38 280 ARG A N 1
ATOM 2228 C CA . ARG A 1 280 ? 0.661 -17.333 11.654 1.00 87.38 280 ARG A CA 1
ATOM 2229 C C . ARG A 1 280 ? 0.778 -16.666 10.284 1.00 87.38 280 ARG A C 1
ATOM 2231 O O . ARG A 1 280 ? 1.874 -16.387 9.817 1.00 87.38 280 ARG A O 1
ATOM 2238 N N . GLN A 1 281 ? -0.352 -16.346 9.663 1.00 89.81 281 GLN A N 1
ATOM 2239 C CA . GLN A 1 281 ? -0.416 -15.649 8.383 1.00 89.81 281 GLN A CA 1
ATOM 2240 C C . GLN A 1 281 ? -1.376 -14.464 8.482 1.00 89.81 281 GLN A C 1
ATOM 2242 O O . GLN A 1 281 ? -2.350 -14.501 9.235 1.00 89.81 281 GLN A O 1
ATOM 2247 N N . LEU A 1 282 ? -1.100 -13.410 7.719 1.00 92.12 282 LEU A N 1
ATOM 2248 C CA . LEU A 1 282 ? -1.962 -12.245 7.573 1.00 92.12 282 LEU A CA 1
ATOM 2249 C C . LEU A 1 282 ? -2.171 -11.938 6.093 1.00 92.12 282 LEU A C 1
ATOM 2251 O O . LEU A 1 282 ? -1.211 -11.719 5.354 1.00 92.12 282 LEU A O 1
ATOM 2255 N N . LEU A 1 283 ? -3.443 -11.815 5.724 1.00 93.81 283 LEU A N 1
ATOM 2256 C CA . LEU A 1 283 ? -3.894 -11.230 4.472 1.00 93.81 283 LEU A CA 1
ATOM 2257 C C . LEU A 1 283 ? -4.555 -9.884 4.780 1.00 93.81 283 LEU A C 1
ATOM 2259 O O . LEU A 1 283 ? -5.618 -9.844 5.398 1.00 93.81 283 LEU A O 1
ATOM 2263 N N . LEU A 1 284 ? -3.929 -8.781 4.379 1.00 95.00 284 LEU A N 1
ATOM 2264 C CA . LEU A 1 284 ? -4.484 -7.440 4.548 1.00 95.00 284 LEU A CA 1
ATOM 2265 C C . LEU A 1 284 ? -4.881 -6.897 3.180 1.00 95.00 284 LEU A C 1
ATOM 2267 O O . LEU A 1 284 ? -4.031 -6.588 2.347 1.00 95.00 284 LEU A O 1
ATOM 2271 N N . LYS A 1 285 ? -6.191 -6.775 2.973 1.00 96.56 285 LYS A N 1
ATOM 2272 C CA . LYS A 1 285 ? -6.801 -6.145 1.803 1.00 96.56 285 LYS A CA 1
ATOM 2273 C C . LYS A 1 285 ? -7.220 -4.740 2.182 1.00 96.56 285 LYS A C 1
ATOM 2275 O O . LYS A 1 285 ? -7.805 -4.553 3.237 1.00 96.56 285 LYS A O 1
ATOM 2280 N N . THR A 1 286 ? -6.908 -3.734 1.377 1.00 97.19 286 THR A N 1
ATOM 2281 C CA . THR A 1 286 ? -7.321 -2.365 1.704 1.00 97.19 286 THR A CA 1
ATOM 2282 C C . THR A 1 286 ? -7.488 -1.511 0.465 1.00 97.19 286 THR A C 1
ATOM 2284 O O . THR A 1 286 ? -6.708 -1.588 -0.484 1.00 97.19 286 THR A O 1
ATOM 2287 N N . LYS A 1 287 ? -8.520 -0.676 0.471 1.00 97.00 287 LYS A N 1
ATOM 2288 C CA . LYS A 1 287 ? -8.901 0.156 -0.660 1.00 97.00 287 LYS A CA 1
ATOM 2289 C C . LYS A 1 287 ? -9.153 1.582 -0.206 1.00 97.00 287 LYS A C 1
ATOM 2291 O O . LYS A 1 287 ? -9.870 1.812 0.762 1.00 97.00 287 LYS A O 1
ATOM 2296 N N . VAL A 1 288 ? -8.617 2.533 -0.961 1.00 95.81 288 VAL A N 1
ATOM 2297 C CA . VAL A 1 288 ? -8.982 3.952 -0.867 1.00 95.81 288 VAL A CA 1
ATOM 2298 C C . VAL A 1 288 ? -9.970 4.298 -1.983 1.00 95.81 288 VAL A C 1
ATOM 2300 O O . VAL A 1 288 ? -9.929 3.684 -3.055 1.00 95.81 288 VAL A O 1
ATOM 2303 N N . SER A 1 289 ? -10.836 5.282 -1.736 1.00 93.81 289 SER A N 1
ATOM 2304 C CA . SER A 1 289 ? -11.940 5.672 -2.630 1.00 93.81 289 SER A CA 1
ATOM 2305 C C . SER A 1 289 ? -11.488 6.026 -4.043 1.00 93.81 289 SER A C 1
ATOM 2307 O O . SER A 1 289 ? -12.183 5.732 -5.010 1.00 93.81 289 SER A O 1
ATOM 2309 N N . ASP A 1 290 ? -10.312 6.638 -4.150 1.00 91.19 290 ASP A N 1
ATOM 2310 C CA . ASP A 1 290 ? -9.848 7.281 -5.380 1.00 91.19 290 ASP A CA 1
ATOM 2311 C C . ASP A 1 290 ? -9.111 6.318 -6.323 1.00 91.19 290 ASP A C 1
ATOM 2313 O O . ASP A 1 290 ? -8.778 6.681 -7.449 1.00 91.19 290 ASP A O 1
ATOM 2317 N N . LEU A 1 291 ? -8.830 5.092 -5.876 1.00 92.56 291 LEU A N 1
ATOM 2318 C CA . LEU A 1 291 ? -8.184 4.066 -6.694 1.00 92.56 291 LEU A CA 1
ATOM 2319 C C . LEU A 1 291 ? -9.230 3.115 -7.274 1.00 92.56 291 LEU A C 1
ATOM 2321 O O . LEU A 1 291 ? -10.290 2.923 -6.692 1.00 92.56 291 LEU A O 1
ATOM 2325 N N . SER A 1 292 ? -8.949 2.478 -8.409 1.00 93.81 292 SER A N 1
ATOM 2326 C CA . SER A 1 292 ? -9.829 1.452 -8.999 1.00 93.81 292 SER A CA 1
ATOM 2327 C C . SER A 1 292 ? -9.547 0.044 -8.464 1.00 93.81 292 SER A C 1
ATOM 2329 O O . SER A 1 292 ? -10.404 -0.829 -8.545 1.00 93.81 292 SER A O 1
ATOM 2331 N N . TYR A 1 293 ? -8.380 -0.160 -7.859 1.00 94.75 293 TYR A N 1
ATOM 2332 C CA . TYR A 1 293 ? -7.910 -1.428 -7.304 1.00 94.75 293 TYR A CA 1
ATOM 2333 C C . TYR A 1 293 ? -7.900 -1.407 -5.767 1.00 94.75 293 TYR A C 1
ATOM 2335 O O . TYR A 1 293 ? -8.141 -0.365 -5.148 1.00 94.75 293 TYR A O 1
ATOM 2343 N N . GLU A 1 294 ? -7.635 -2.559 -5.156 1.00 96.81 294 GLU A N 1
ATOM 2344 C CA . GLU A 1 294 ? -7.285 -2.702 -3.738 1.00 96.81 294 GLU A CA 1
ATOM 2345 C C . GLU A 1 294 ? -5.826 -3.160 -3.597 1.00 96.81 294 GLU A C 1
ATOM 2347 O O . GLU A 1 294 ? -5.279 -3.826 -4.479 1.00 96.81 294 GLU A O 1
ATOM 2352 N N . TYR A 1 295 ? -5.187 -2.779 -2.497 1.00 97.31 295 TYR A N 1
ATOM 2353 C CA . TYR A 1 295 ? -3.877 -3.279 -2.100 1.00 97.31 295 TYR A CA 1
ATOM 2354 C C . TYR A 1 295 ? -4.026 -4.610 -1.372 1.00 97.31 295 TYR A C 1
ATOM 2356 O O . TYR A 1 295 ? -4.930 -4.760 -0.548 1.00 97.31 295 TYR A O 1
ATOM 2364 N N . LEU A 1 296 ? -3.093 -5.525 -1.623 1.00 96.50 296 LEU A N 1
ATOM 2365 C CA . LEU A 1 296 ? -2.988 -6.808 -0.945 1.00 96.50 296 LEU A CA 1
ATOM 2366 C C . LEU A 1 296 ? -1.598 -6.935 -0.320 1.00 96.50 296 LEU A C 1
ATOM 2368 O O . LEU A 1 296 ? -0.596 -7.024 -1.028 1.00 96.50 296 LEU A O 1
ATOM 2372 N N . LEU A 1 297 ? -1.542 -6.917 1.009 1.00 94.81 297 LEU A N 1
ATOM 2373 C CA . LEU A 1 297 ? -0.335 -7.189 1.780 1.00 94.81 297 LEU A CA 1
ATOM 2374 C C . LEU A 1 297 ? -0.420 -8.601 2.361 1.00 94.81 297 LEU A C 1
ATOM 2376 O O . LEU A 1 297 ? -1.339 -8.913 3.121 1.00 94.81 297 LEU A O 1
ATOM 2380 N N . GLU A 1 298 ? 0.578 -9.417 2.045 1.00 92.50 298 GLU A N 1
ATOM 2381 C CA . GLU A 1 298 ? 0.703 -10.791 2.526 1.00 92.50 298 GLU A CA 1
ATOM 2382 C C . GLU A 1 298 ? 1.896 -10.901 3.474 1.00 92.50 298 GLU A C 1
ATOM 2384 O O . GLU A 1 298 ? 3.041 -10.607 3.102 1.00 92.50 298 GLU A O 1
ATOM 2389 N N . VAL A 1 299 ? 1.631 -11.337 4.706 1.00 89.69 299 VAL A N 1
ATOM 2390 C CA . VAL A 1 299 ? 2.661 -11.566 5.722 1.00 89.69 299 VAL A CA 1
ATOM 2391 C C . VAL A 1 299 ? 2.578 -12.999 6.216 1.00 89.69 299 VAL A C 1
ATOM 2393 O O . VAL A 1 299 ? 1.529 -13.464 6.652 1.00 89.69 299 VAL A O 1
ATOM 2396 N N . ASP A 1 300 ? 3.718 -13.672 6.175 1.00 87.44 300 ASP A N 1
ATOM 2397 C CA . ASP A 1 300 ? 3.919 -14.994 6.748 1.00 87.44 300 ASP A CA 1
ATOM 2398 C C . ASP A 1 300 ? 4.820 -14.836 7.975 1.00 87.44 300 ASP A C 1
ATOM 2400 O O . ASP A 1 300 ? 6.018 -14.560 7.841 1.00 87.44 300 ASP A O 1
ATOM 2404 N N . TRP A 1 301 ? 4.223 -14.914 9.165 1.00 85.00 301 TRP A N 1
ATOM 2405 C CA . TRP A 1 301 ? 4.919 -14.679 10.428 1.00 85.00 301 TRP A CA 1
ATOM 2406 C C . TRP A 1 301 ? 5.933 -15.784 10.732 1.00 85.00 301 TRP A C 1
ATOM 2408 O O . TRP A 1 301 ? 6.954 -15.512 11.362 1.00 85.00 301 TRP A O 1
ATOM 2418 N N . ASP A 1 302 ? 5.745 -16.984 10.181 1.00 82.31 302 ASP A N 1
ATOM 2419 C CA . ASP A 1 302 ? 6.664 -18.108 10.375 1.00 82.31 302 ASP A CA 1
ATOM 2420 C C . ASP A 1 302 ? 8.053 -17.814 9.795 1.00 82.31 302 ASP A C 1
ATOM 2422 O O . ASP A 1 302 ? 9.064 -18.281 10.316 1.00 82.31 302 ASP A O 1
ATOM 2426 N N . LYS A 1 303 ? 8.144 -16.958 8.767 1.00 79.56 303 LYS A N 1
ATOM 2427 C CA . LYS A 1 303 ? 9.429 -16.511 8.198 1.00 79.56 303 LYS A CA 1
ATOM 2428 C C . LYS A 1 303 ? 10.261 -15.665 9.163 1.00 79.56 303 LYS A C 1
ATOM 2430 O O . LYS A 1 303 ? 11.464 -15.521 8.942 1.00 79.56 303 LYS A O 1
ATOM 2435 N N . PHE A 1 304 ? 9.634 -15.104 10.196 1.00 73.56 304 PHE A N 1
ATOM 2436 C CA . PHE A 1 304 ? 10.302 -14.359 11.263 1.00 73.56 304 PHE A CA 1
ATOM 2437 C C . PHE A 1 304 ? 10.748 -15.277 12.411 1.00 73.56 304 PHE A C 1
ATOM 2439 O O . PHE A 1 304 ? 11.667 -14.914 13.140 1.00 73.56 304 PHE A O 1
ATOM 2446 N N . GLU A 1 305 ? 10.139 -16.460 12.553 1.00 66.88 305 GLU A N 1
ATOM 2447 C CA . GLU A 1 305 ? 10.509 -17.476 13.551 1.00 66.88 305 GLU A CA 1
ATOM 2448 C C . GLU A 1 305 ? 11.527 -18.497 13.014 1.00 66.88 305 GLU A C 1
ATOM 2450 O O . GLU A 1 305 ? 12.334 -19.028 13.778 1.00 66.88 305 GLU A O 1
ATOM 2455 N N . ALA A 1 306 ? 11.517 -18.760 11.700 1.00 57.91 306 ALA A N 1
ATOM 2456 C CA . ALA A 1 306 ? 12.396 -19.710 11.022 1.00 57.91 306 ALA A CA 1
ATOM 2457 C C . ALA A 1 306 ? 13.855 -19.212 10.978 1.00 57.91 306 ALA A C 1
ATOM 2459 O O . ALA A 1 306 ? 14.340 -18.633 9.992 1.00 57.91 306 ALA A O 1
ATOM 2460 N N . GLY A 1 307 ? 14.556 -19.449 12.085 1.00 49.50 307 GLY A N 1
ATOM 2461 C CA . GLY A 1 307 ? 16.006 -19.400 12.183 1.00 49.50 307 GLY A CA 1
ATOM 2462 C C . GLY A 1 307 ? 16.637 -20.605 11.488 1.00 49.50 307 GLY A C 1
ATOM 2463 O O . GLY A 1 307 ? 16.894 -21.621 12.124 1.00 49.50 307 GLY A O 1
ATOM 2464 N N . GLU A 1 308 ? 16.923 -20.468 10.196 1.00 44.41 308 GLU A N 1
ATOM 2465 C CA . GLU A 1 308 ? 18.045 -21.175 9.572 1.00 44.41 308 GLU A CA 1
ATOM 2466 C C . GLU A 1 308 ? 19.233 -20.205 9.503 1.00 44.41 308 GLU A C 1
ATOM 2468 O O . GLU A 1 308 ? 19.077 -19.073 9.044 1.00 44.41 308 GLU A O 1
ATOM 2473 N N . GLU A 1 309 ? 20.364 -20.658 10.055 1.00 46.25 309 GLU A N 1
ATOM 2474 C CA . GLU A 1 309 ? 21.710 -20.061 10.097 1.00 46.25 309 GLU A CA 1
ATOM 2475 C C . GLU A 1 309 ? 21.811 -18.531 9.947 1.00 46.25 309 GLU A C 1
ATOM 2477 O O . GLU A 1 309 ? 22.047 -17.986 8.870 1.00 46.25 309 GLU A O 1
ATOM 2482 N N . GLY A 1 310 ? 21.736 -17.837 11.085 1.00 49.41 310 GLY A N 1
ATOM 2483 C CA . GLY A 1 310 ? 22.082 -16.420 11.208 1.00 49.41 310 GLY A CA 1
ATOM 2484 C C . GLY A 1 310 ? 20.937 -15.581 11.762 1.00 49.41 310 GLY A C 1
ATOM 2485 O O . GLY A 1 310 ? 19.767 -15.810 11.466 1.00 49.41 310 GLY A O 1
ATOM 2486 N N . SER A 1 311 ? 21.264 -14.596 12.598 1.00 48.00 311 SER A N 1
ATOM 2487 C CA . SER A 1 311 ? 20.295 -13.600 13.051 1.00 48.00 311 SER A CA 1
ATOM 2488 C C . SER A 1 311 ? 19.710 -12.873 11.838 1.00 48.00 311 SER A C 1
ATOM 2490 O O . SER A 1 311 ? 20.426 -12.141 11.154 1.00 48.00 311 SER A O 1
ATOM 2492 N N . LYS A 1 312 ? 18.418 -13.061 11.561 1.00 56.59 312 LYS A N 1
ATOM 2493 C CA . LYS A 1 312 ? 17.701 -12.230 10.592 1.00 56.59 312 LYS A CA 1
ATOM 2494 C C . LYS A 1 312 ? 17.235 -10.972 11.307 1.00 56.59 312 LYS A C 1
ATOM 2496 O O . LYS A 1 312 ? 16.366 -11.037 12.175 1.00 56.59 312 LYS A O 1
ATOM 2501 N N . ASP A 1 313 ? 17.806 -9.828 10.943 1.00 65.75 313 ASP A N 1
ATOM 2502 C CA . ASP A 1 313 ? 17.252 -8.545 11.363 1.00 65.75 313 ASP A CA 1
ATOM 2503 C C . ASP A 1 313 ? 15.826 -8.420 10.818 1.00 65.75 313 ASP A C 1
ATOM 2505 O O . ASP A 1 313 ? 15.535 -8.877 9.709 1.00 65.75 313 ASP A O 1
ATOM 2509 N N . LEU A 1 314 ? 14.937 -7.763 11.565 1.00 68.38 314 LEU A N 1
ATOM 2510 C CA . LEU A 1 314 ? 13.548 -7.511 11.153 1.00 68.38 314 LEU A CA 1
ATOM 2511 C C . LEU A 1 314 ? 13.460 -6.919 9.730 1.00 68.38 314 LEU A C 1
ATOM 2513 O O . LEU A 1 314 ? 12.527 -7.200 8.979 1.00 68.38 314 LEU A O 1
ATOM 2517 N N . GLU A 1 315 ? 14.468 -6.132 9.355 1.00 69.81 315 GLU A N 1
ATOM 2518 C CA . GLU A 1 315 ? 14.575 -5.459 8.062 1.00 69.81 315 GLU A CA 1
ATOM 2519 C C . GLU A 1 315 ? 14.962 -6.388 6.901 1.00 69.81 315 GLU A C 1
ATOM 2521 O O . GLU A 1 315 ? 14.888 -5.981 5.747 1.00 69.81 315 GLU A O 1
ATOM 2526 N N . THR A 1 316 ? 15.343 -7.639 7.172 1.00 69.12 316 THR A N 1
ATOM 2527 C CA . THR A 1 316 ? 15.765 -8.611 6.146 1.00 69.12 316 THR A CA 1
ATOM 2528 C C . THR A 1 316 ? 14.626 -9.505 5.664 1.00 69.12 316 THR A C 1
ATOM 2530 O O . THR A 1 316 ? 14.671 -10.014 4.543 1.00 69.12 316 THR A O 1
ATOM 2533 N N . VAL A 1 317 ? 13.566 -9.666 6.461 1.00 75.50 317 VAL A N 1
ATOM 2534 C CA . VAL A 1 317 ? 12.410 -10.488 6.084 1.00 75.50 317 VAL A CA 1
ATOM 2535 C C . VAL A 1 317 ? 11.469 -9.661 5.208 1.00 75.50 317 VAL A C 1
ATOM 2537 O O . VAL A 1 317 ? 10.891 -8.664 5.645 1.00 75.50 317 VAL A O 1
ATOM 2540 N N . GLY A 1 318 ? 11.361 -10.056 3.939 1.00 78.62 318 GLY A N 1
ATOM 2541 C CA . GLY A 1 318 ? 10.513 -9.395 2.952 1.00 78.62 318 GLY A CA 1
ATOM 2542 C C . GLY A 1 318 ? 9.060 -9.873 3.007 1.00 78.62 318 GLY A C 1
ATOM 2543 O O . GLY A 1 318 ? 8.807 -11.077 2.986 1.00 78.62 318 GLY A O 1
ATOM 2544 N N . VAL A 1 319 ? 8.115 -8.936 3.004 1.00 87.06 319 VAL A N 1
ATOM 2545 C CA . VAL A 1 319 ? 6.672 -9.159 2.827 1.00 87.06 319 VAL A CA 1
ATOM 2546 C C . VAL A 1 319 ? 6.230 -8.691 1.443 1.00 87.06 319 VAL A C 1
ATOM 2548 O O . VAL A 1 319 ? 6.826 -7.771 0.881 1.00 87.06 319 VAL A O 1
ATOM 2551 N N . SER A 1 320 ? 5.205 -9.328 0.882 1.00 90.00 320 SER A N 1
ATOM 2552 C CA . SER A 1 320 ? 4.728 -9.041 -0.476 1.00 90.00 320 SER A CA 1
ATOM 2553 C C . SER A 1 320 ? 3.622 -7.992 -0.437 1.00 90.00 320 SER A C 1
ATOM 2555 O O . SER A 1 320 ? 2.664 -8.154 0.319 1.00 90.00 320 SER A O 1
ATOM 2557 N N . LEU A 1 321 ? 3.744 -6.935 -1.243 1.00 94.56 321 LEU A N 1
ATOM 2558 C CA . LEU A 1 321 ? 2.665 -5.978 -1.483 1.00 94.56 321 LEU A CA 1
ATOM 2559 C C . LEU A 1 321 ? 2.315 -5.959 -2.973 1.00 94.56 321 LEU A C 1
ATOM 2561 O O . LEU A 1 321 ? 3.163 -5.663 -3.814 1.00 94.56 321 LEU A O 1
ATOM 2565 N N . THR A 1 322 ? 1.052 -6.234 -3.283 1.00 95.38 322 THR A N 1
ATOM 2566 C CA . THR A 1 322 ? 0.518 -6.291 -4.650 1.00 95.38 322 THR A CA 1
ATOM 2567 C C . THR A 1 322 ? -0.778 -5.483 -4.764 1.00 95.38 322 THR A C 1
ATOM 2569 O O . THR A 1 322 ? -1.242 -4.876 -3.789 1.00 95.38 322 THR A O 1
ATOM 2572 N N . ARG A 1 323 ? -1.357 -5.438 -5.968 1.00 94.62 323 ARG A N 1
ATOM 2573 C CA . ARG A 1 323 ? -2.699 -4.899 -6.208 1.00 94.62 323 ARG A CA 1
ATOM 2574 C C . ARG A 1 323 ? -3.573 -5.916 -6.922 1.00 94.62 323 ARG A C 1
ATOM 2576 O O . ARG A 1 323 ? -3.073 -6.720 -7.702 1.00 94.62 323 ARG A O 1
ATOM 2583 N N . GLN A 1 324 ? -4.875 -5.825 -6.697 1.00 94.38 324 GLN A N 1
ATOM 2584 C CA . GLN A 1 324 ? -5.872 -6.638 -7.388 1.00 94.38 324 GLN A CA 1
ATOM 2585 C C . GLN A 1 324 ? -7.169 -5.857 -7.604 1.00 94.38 324 GLN A C 1
ATOM 2587 O O . GLN A 1 324 ? -7.381 -4.792 -7.014 1.00 94.38 324 GLN A O 1
ATOM 2592 N N . SER A 1 325 ? -8.051 -6.375 -8.460 1.00 94.75 325 SER A N 1
ATOM 2593 C CA . SER A 1 325 ? -9.421 -5.867 -8.554 1.00 94.75 325 SER A CA 1
ATOM 2594 C C . SER A 1 325 ? -10.125 -5.980 -7.195 1.00 94.75 325 SER A C 1
ATOM 2596 O O . SER A 1 325 ? -9.840 -6.925 -6.457 1.00 94.75 325 SER A O 1
ATOM 2598 N N . PRO A 1 326 ? -11.041 -5.053 -6.854 1.00 95.50 326 PRO A N 1
ATOM 2599 C CA . PRO A 1 326 ? -11.758 -5.101 -5.586 1.00 95.50 326 PRO A CA 1
ATOM 2600 C C . PRO A 1 326 ? -12.404 -6.472 -5.358 1.00 95.50 326 PRO A C 1
ATOM 2602 O O . PRO A 1 326 ? -13.188 -6.931 -6.188 1.00 95.50 326 PRO A O 1
ATOM 2605 N N . SER A 1 327 ? -12.068 -7.125 -4.246 1.00 92.69 327 SER A N 1
ATOM 2606 C CA . SER A 1 327 ? -12.546 -8.478 -3.937 1.00 92.69 327 SER A CA 1
ATOM 2607 C C . SER A 1 327 ? -13.874 -8.492 -3.177 1.00 92.69 327 SER A C 1
ATOM 2609 O O . SER A 1 327 ? -14.456 -9.553 -2.962 1.00 92.69 327 SER A O 1
ATOM 2611 N N . ARG A 1 328 ? -14.379 -7.312 -2.800 1.00 91.88 328 ARG A N 1
ATOM 2612 C CA . ARG A 1 328 ? -15.705 -7.111 -2.211 1.00 91.88 328 ARG A CA 1
ATOM 2613 C C . ARG A 1 328 ? -16.301 -5.765 -2.618 1.00 91.88 328 ARG A C 1
ATOM 2615 O O . ARG A 1 328 ? -15.604 -4.888 -3.129 1.00 91.88 328 ARG A O 1
ATOM 2622 N N . ASP A 1 329 ? -17.584 -5.583 -2.319 1.00 91.88 329 ASP A N 1
ATOM 2623 C CA . ASP A 1 329 ? -18.225 -4.271 -2.377 1.00 91.88 329 ASP A CA 1
ATOM 2624 C C . ASP A 1 329 ? -17.764 -3.402 -1.193 1.00 91.88 329 ASP A C 1
ATOM 2626 O O . ASP A 1 329 ? -17.979 -3.740 -0.029 1.00 91.88 329 ASP A O 1
ATOM 2630 N N . TYR A 1 330 ? -17.127 -2.271 -1.495 1.00 92.12 330 TYR A N 1
ATOM 2631 C CA . TYR A 1 330 ? -16.688 -1.279 -0.506 1.00 92.12 330 TYR A CA 1
ATOM 2632 C C . TYR A 1 330 ? -17.774 -0.239 -0.172 1.00 92.12 330 TYR A C 1
ATOM 2634 O O . TYR A 1 330 ? -17.521 0.764 0.504 1.00 92.12 330 TYR A O 1
ATOM 2642 N N . GLY A 1 331 ? -19.000 -0.468 -0.644 1.00 89.56 331 GLY A N 1
ATOM 2643 C CA . GLY A 1 331 ? -20.170 0.339 -0.356 1.00 89.56 331 GLY A CA 1
ATOM 2644 C C . GLY A 1 331 ? -20.029 1.787 -0.825 1.00 89.56 331 GLY A C 1
ATOM 2645 O O . GLY A 1 331 ? -19.205 2.142 -1.667 1.00 89.56 331 GLY A O 1
ATOM 2646 N N . LYS A 1 332 ? -20.841 2.672 -0.238 1.00 89.69 332 LYS A N 1
ATOM 2647 C CA . LYS A 1 332 ? -20.944 4.080 -0.668 1.00 89.69 332 LYS A CA 1
ATOM 2648 C C . LYS A 1 332 ? -19.656 4.887 -0.507 1.00 89.69 332 LYS A C 1
ATOM 2650 O O . LYS A 1 332 ? -19.492 5.885 -1.198 1.00 89.69 332 LYS A O 1
ATOM 2655 N N . LYS A 1 333 ? -18.783 4.503 0.427 1.00 90.62 333 LYS A N 1
ATOM 2656 C CA . LYS A 1 333 ? -17.501 5.187 0.639 1.00 90.62 333 LYS A CA 1
ATOM 2657 C C . LYS A 1 333 ? -16.457 4.796 -0.405 1.00 90.62 333 LYS A C 1
ATOM 2659 O O . LYS A 1 333 ? -15.526 5.561 -0.623 1.00 90.62 333 LYS A O 1
ATOM 2664 N N . GLY A 1 334 ? -16.595 3.622 -1.028 1.00 94.62 334 GLY A N 1
ATOM 2665 C CA . GLY A 1 334 ? -15.609 3.097 -1.973 1.00 94.62 334 GLY A CA 1
ATOM 2666 C C . GLY A 1 334 ? -14.248 2.784 -1.339 1.00 94.62 334 GLY A C 1
ATOM 2667 O O . GLY A 1 334 ? -13.277 2.581 -2.064 1.00 94.62 334 GLY A O 1
ATOM 2668 N N . SER A 1 335 ? -14.165 2.751 -0.006 1.00 96.44 335 SER A N 1
ATOM 2669 C CA . SER A 1 335 ? -12.939 2.549 0.764 1.00 96.44 335 SER A CA 1
ATOM 2670 C C . SER A 1 335 ? -13.177 1.652 1.976 1.00 96.44 335 SER A C 1
ATOM 2672 O O . SER A 1 335 ? -14.303 1.534 2.462 1.00 96.44 335 SER A O 1
ATOM 2674 N N . GLY A 1 336 ? -12.114 1.023 2.468 1.00 96.50 336 GLY A N 1
ATOM 2675 C CA . GLY A 1 336 ? -12.166 0.152 3.639 1.00 96.50 336 GLY A CA 1
ATOM 2676 C C . GLY A 1 336 ? -10.975 -0.793 3.726 1.00 96.50 336 GLY A C 1
ATOM 2677 O O . GLY A 1 336 ? -10.092 -0.778 2.864 1.00 96.50 336 GLY A O 1
ATOM 2678 N N . THR A 1 337 ? -10.967 -1.619 4.769 1.00 95.69 337 THR A N 1
ATOM 2679 C CA . THR A 1 337 ? -9.989 -2.699 4.990 1.00 95.69 337 THR A CA 1
ATOM 2680 C C . THR A 1 337 ? -10.737 -3.987 5.305 1.00 95.69 337 THR A C 1
ATOM 2682 O O . THR A 1 337 ? -11.781 -3.920 5.985 1.00 95.69 337 THR A O 1
#

Sequence (337 aa):
MQRNCLVLTQSRENSEYNDFVGRFYHFPDKYIGQFKNEPIEFIYYDPIKSGGEGVYFGYGKIKALPTKDKKDSSHYFVEVIDYKPFVEPVSFKDEANRIRESESPHYNPQNAVRKIPSLLLDEICLDGKIRLNFRADAHLIKVLGEQLIASEKVGILELIKNAYDAGASYCRVRIENIPSLPEVDKADNLFPELPGPVIIIEDDGSGMTREVIENGWLRPASTIKTAVKENIRQEREKAAAAGKLGSYDKLISEIKKERGGRIPLGEKGVGRFASHRLGRQLLLKTKVSDLSYEYLLEVDWDKFEAGEEGSKDLETVGVSLTRQSPSRDYGKKGSGT